Protein AF-A0A1G0YRD6-F1 (afdb_monomer)

Secondary structure (DSSP, 8-state):
---------------------TT-HHHHHHHHHHHHHHHTTHHHHHHHT--HHHH-TT--SS-GGGGG---TT-S--THHHHHHHHHHHSHHHHHHHHHTTT------TTSHHHHHHHHHHHHHHHHHTT---SSS--------------------PPPPPP-----EEEEEEEE--EEEEEEEEEEEEPTT--EEEEEETTT--EES-SEEEES-----SSPEEEEEEEEEEEEETTEE-TTEEEEE---TTTTTEEEEEE----SS-EEEEEEEEEEEEEPPEEEEEEEEETTHHHHHHHTTTS--PPPP--

Sequence (314 aa):
MFRVCLSQVVFMLSVSVSPLGANQTATDFSKYKDFANSLKSSPLNAMKQFNPGANFKDYTETPTQSAYYTGIDVEKSNLASASAEALKQDVGGKTVVDNFGKNRFEINKDNPAIQQAMRIEAESYAITHGISNENVHCEAHSTFPCTPTFRQETCSQSRQLPEQQCSKKRVVSVESENITQSIAVVVWVHKNFKGYITVNLVTGQMTNALSGSLSSRITLHHACSALSVGIQSIYNNGDRATWVSVAGLPNCQNNGLLTLNITKSFKRDYPLQIALTAQAVSSAYEGAEHWDNDCAPLEAKKGEGFCHIKEEVS

Structure (mmCIF, N/CA/C/O backbone):
data_AF-A0A1G0YRD6-F1
#
_entry.id   AF-A0A1G0YRD6-F1
#
loop_
_atom_site.group_PDB
_atom_site.id
_atom_site.type_symbol
_atom_site.label_atom_id
_atom_site.label_alt_id
_atom_site.label_comp_id
_atom_site.label_asym_id
_atom_site.label_entity_id
_atom_site.label_seq_id
_atom_site.pdbx_PDB_ins_code
_atom_site.Cartn_x
_atom_site.Cartn_y
_atom_site.Cartn_z
_atom_site.occupancy
_atom_site.B_iso_or_equiv
_atom_site.auth_seq_id
_atom_site.auth_comp_id
_atom_site.auth_asym_id
_atom_site.auth_atom_id
_atom_site.pdbx_PDB_model_num
ATOM 1 N N . MET A 1 1 ? -42.482 -35.473 11.421 1.00 35.00 1 MET A N 1
ATOM 2 C CA . MET A 1 1 ? -42.034 -36.475 12.419 1.00 35.00 1 MET A CA 1
ATOM 3 C C . MET A 1 1 ? -40.506 -36.489 12.447 1.00 35.00 1 MET A C 1
ATOM 5 O O . MET A 1 1 ? -39.932 -36.160 11.424 1.00 35.00 1 MET A O 1
ATOM 9 N N . PHE A 1 2 ? -39.910 -36.802 13.605 1.00 29.14 2 PHE A N 1
ATOM 10 C CA . PHE A 1 2 ? -38.491 -37.099 13.921 1.00 29.14 2 PHE A CA 1
ATOM 11 C C . PHE A 1 2 ? -37.300 -36.397 13.216 1.00 29.14 2 PHE A C 1
ATOM 13 O O . PHE A 1 2 ? -37.141 -36.407 12.003 1.00 29.14 2 PHE A O 1
ATOM 20 N N . ARG A 1 3 ? -36.378 -35.893 14.059 1.00 35.84 3 ARG A N 1
ATOM 21 C CA . ARG A 1 3 ? -34.990 -35.479 13.759 1.00 35.84 3 ARG A CA 1
ATOM 22 C C . ARG A 1 3 ? -34.000 -36.571 14.220 1.00 35.84 3 ARG A C 1
ATOM 24 O O . ARG A 1 3 ? -34.139 -36.995 15.363 1.00 35.84 3 ARG A O 1
ATOM 31 N N . VAL A 1 4 ? -32.970 -36.898 13.424 1.00 38.16 4 VAL A N 1
ATOM 32 C CA . VAL A 1 4 ? -31.703 -37.616 13.770 1.00 38.16 4 VAL A CA 1
ATOM 33 C C . VAL A 1 4 ? -30.661 -37.226 12.689 1.00 38.16 4 VAL A C 1
ATOM 35 O O . VAL A 1 4 ? -31.036 -37.276 11.523 1.00 38.16 4 VAL A O 1
ATOM 38 N N . CYS A 1 5 ? -29.422 -36.735 12.879 1.00 33.28 5 CYS A N 1
ATOM 39 C CA . CYS A 1 5 ? -28.542 -36.387 14.021 1.00 33.28 5 CYS A CA 1
ATOM 40 C C . CYS A 1 5 ? -27.486 -37.437 14.472 1.00 33.28 5 CYS A C 1
ATOM 42 O O . CYS A 1 5 ? -27.799 -38.618 14.530 1.00 33.28 5 CYS A O 1
ATOM 44 N N . LEU A 1 6 ? -26.275 -36.964 14.850 1.00 33.25 6 LEU A N 1
ATOM 45 C CA . LEU A 1 6 ? -25.047 -37.720 15.235 1.00 33.25 6 LEU A CA 1
ATOM 46 C C . LEU A 1 6 ? -24.390 -38.560 14.102 1.00 33.25 6 LEU A C 1
ATOM 48 O O . LEU A 1 6 ? -25.067 -38.933 13.154 1.00 33.25 6 LEU A O 1
ATOM 52 N N . SER A 1 7 ? -23.086 -38.903 14.108 1.00 31.53 7 SER A N 1
ATOM 53 C CA . SER A 1 7 ? -21.890 -38.380 14.822 1.00 31.53 7 SER A CA 1
ATOM 54 C C . SER A 1 7 ? -20.596 -38.786 14.064 1.00 31.53 7 SER A C 1
ATOM 56 O O . SER A 1 7 ? -20.645 -39.603 13.148 1.00 31.53 7 SER A O 1
ATOM 58 N N . GLN A 1 8 ? -19.433 -38.253 14.462 1.00 48.09 8 GLN A N 1
ATOM 59 C CA . GLN A 1 8 ? -18.102 -38.699 14.014 1.00 48.09 8 GLN A CA 1
ATOM 60 C C . GLN A 1 8 ? -17.719 -40.085 14.570 1.00 48.09 8 GLN A C 1
ATOM 62 O O . GLN A 1 8 ? -18.023 -40.380 15.725 1.00 48.09 8 GLN A O 1
ATOM 67 N N . VAL A 1 9 ? -16.906 -40.841 13.818 1.00 40.59 9 VAL A N 1
ATOM 68 C CA . VAL A 1 9 ? -15.926 -41.805 14.361 1.00 40.59 9 VAL A CA 1
ATOM 69 C C . VAL A 1 9 ? -14.631 -41.712 13.546 1.00 40.59 9 VAL A C 1
ATOM 71 O O . VAL A 1 9 ? -14.652 -41.842 12.325 1.00 40.59 9 VAL A O 1
ATOM 74 N N . VAL A 1 10 ? -13.502 -41.505 14.227 1.00 43.53 10 VAL A N 1
ATOM 75 C CA . VAL A 1 10 ? -12.147 -41.684 13.675 1.00 43.53 10 VAL A CA 1
ATOM 76 C C . VAL A 1 10 ? -11.706 -43.120 13.951 1.00 43.53 10 VAL A C 1
ATOM 78 O O . VAL A 1 10 ? -11.953 -43.624 15.045 1.00 43.53 10 VAL A O 1
ATOM 81 N N . PHE A 1 11 ? -10.995 -43.756 13.017 1.00 33.94 11 PHE A N 1
ATOM 82 C CA . PHE A 1 11 ? -10.256 -44.987 13.303 1.00 33.94 11 PHE A CA 1
ATOM 83 C C . PHE A 1 11 ? -8.793 -44.852 12.875 1.00 33.94 11 PHE A C 1
ATOM 85 O O . PHE A 1 11 ? -8.501 -44.509 11.731 1.00 33.94 11 PHE A O 1
ATOM 92 N N . MET A 1 12 ? -7.875 -45.078 13.817 1.00 36.44 12 MET A N 1
ATOM 93 C CA . MET A 1 12 ? -6.433 -45.026 13.565 1.00 36.44 12 MET A CA 1
ATOM 94 C C . MET A 1 12 ? -5.951 -46.290 12.851 1.00 36.44 12 MET A C 1
ATOM 96 O O . MET A 1 12 ? -6.465 -47.384 13.083 1.00 36.44 12 MET A O 1
ATOM 100 N N . LEU A 1 13 ? -4.885 -46.155 12.061 1.00 40.19 13 LEU A N 1
ATOM 101 C CA . LEU A 1 13 ? -4.160 -47.290 11.496 1.00 40.19 13 LEU A CA 1
ATOM 102 C C . LEU A 1 13 ? -3.124 -47.816 12.512 1.00 40.19 13 LEU A C 1
ATOM 104 O O . LEU A 1 13 ? -1.948 -47.466 12.457 1.00 40.19 13 LEU A O 1
ATOM 108 N N . SER A 1 14 ? -3.547 -48.645 13.469 1.00 34.25 14 SER A N 1
ATOM 109 C CA . SER A 1 14 ? -2.633 -49.324 14.402 1.00 34.25 14 SER A CA 1
ATOM 110 C C . SER A 1 14 ? -2.221 -50.696 13.858 1.00 34.25 14 SER A C 1
ATOM 112 O O . SER A 1 14 ? -2.950 -51.676 14.007 1.00 34.25 14 SER A O 1
ATOM 114 N N . VAL A 1 15 ? -1.052 -50.769 13.216 1.00 43.75 15 VAL A N 1
ATOM 115 C CA . VAL A 1 15 ? -0.524 -52.003 12.607 1.00 43.75 15 VAL A CA 1
ATOM 116 C C . VAL A 1 15 ? 0.114 -52.916 13.663 1.00 43.75 15 VAL A C 1
ATOM 118 O O . VAL A 1 15 ? 1.315 -52.865 13.916 1.00 43.75 15 VAL A O 1
ATOM 121 N N . SER A 1 16 ? -0.694 -53.782 14.275 1.00 40.56 16 SER A N 1
ATOM 122 C CA . SER A 1 16 ? -0.219 -54.877 15.129 1.00 40.56 16 SER A CA 1
ATOM 123 C C . SER A 1 16 ? 0.202 -56.083 14.278 1.00 40.56 16 SER A C 1
ATOM 125 O O . SER A 1 16 ? -0.643 -56.854 13.821 1.00 40.56 16 SER A O 1
ATOM 127 N N . VAL A 1 17 ? 1.508 -56.255 14.055 1.00 50.12 17 VAL A N 1
ATOM 128 C CA . VAL A 1 17 ? 2.054 -57.388 13.287 1.00 50.12 17 VAL A CA 1
ATOM 129 C C . VAL A 1 17 ? 2.037 -58.663 14.138 1.00 50.12 17 VAL A C 1
ATOM 131 O O . VAL A 1 17 ? 2.845 -58.819 15.051 1.00 50.12 17 VAL A O 1
ATOM 134 N N . SER A 1 18 ? 1.135 -59.595 13.823 1.00 42.22 18 SER A N 1
ATOM 135 C CA . SER A 1 18 ? 1.073 -60.932 14.434 1.00 42.22 18 SER A CA 1
ATOM 136 C C . SER A 1 18 ? 1.583 -62.001 13.450 1.00 42.22 18 SER A C 1
ATOM 138 O O . SER A 1 18 ? 0.983 -62.170 12.388 1.00 42.22 18 SER A O 1
ATOM 140 N N . PRO A 1 19 ? 2.671 -62.736 13.754 1.00 49.25 19 PRO A N 1
ATOM 141 C CA . PRO A 1 19 ? 3.358 -63.592 12.780 1.00 49.25 19 PRO A CA 1
ATOM 142 C C . PRO A 1 19 ? 2.745 -65.003 12.669 1.00 49.25 19 PRO A C 1
ATOM 144 O O . PRO A 1 19 ? 3.395 -65.999 12.977 1.00 49.25 19 PRO A O 1
ATOM 147 N N . LEU A 1 20 ? 1.490 -65.107 12.218 1.00 50.06 20 LEU A N 1
ATOM 148 C CA . LEU A 1 20 ? 0.791 -66.385 11.997 1.00 50.06 20 LEU A CA 1
ATOM 149 C C . LEU A 1 20 ? 0.015 -66.367 10.669 1.00 50.06 20 LEU A C 1
ATOM 151 O O . LEU A 1 20 ? -1.151 -65.987 10.631 1.00 50.06 20 LEU A O 1
ATOM 155 N N . GLY A 1 21 ? 0.657 -66.777 9.567 1.00 47.38 21 GLY A N 1
ATOM 156 C CA . GLY A 1 21 ? 0.007 -66.760 8.244 1.00 47.38 21 GLY A CA 1
ATOM 157 C C . GLY A 1 21 ? 0.817 -67.262 7.040 1.00 47.38 21 GLY A C 1
ATOM 158 O O . GLY A 1 21 ? 0.423 -67.008 5.906 1.00 47.38 21 GLY A O 1
ATOM 159 N N . ALA A 1 22 ? 1.936 -67.967 7.239 1.00 45.22 22 ALA A N 1
ATOM 160 C CA . ALA A 1 22 ? 2.862 -68.362 6.166 1.00 45.22 22 ALA A CA 1
ATOM 161 C C . ALA A 1 22 ? 2.363 -69.536 5.282 1.00 45.22 22 ALA A C 1
ATOM 163 O O . ALA A 1 22 ? 3.099 -70.490 5.046 1.00 45.22 22 ALA A O 1
ATOM 164 N N . ASN A 1 23 ? 1.105 -69.496 4.819 1.00 51.81 23 ASN A N 1
ATOM 165 C CA . ASN A 1 23 ? 0.521 -70.532 3.953 1.00 51.81 23 ASN A CA 1
ATOM 166 C C . ASN A 1 23 ? -0.590 -70.029 2.995 1.00 51.81 23 ASN A C 1
ATOM 168 O O . ASN A 1 23 ? -1.454 -70.804 2.595 1.00 51.81 23 ASN A O 1
ATOM 172 N N . GLN A 1 24 ? -0.604 -68.735 2.637 1.00 58.25 24 GLN A N 1
ATOM 173 C CA . GLN A 1 24 ? -1.537 -68.164 1.635 1.00 58.25 24 GLN A CA 1
ATOM 174 C C . GLN A 1 24 ? -0.841 -67.574 0.391 1.00 58.25 24 GLN A C 1
ATOM 176 O O . GLN A 1 24 ? -1.504 -67.202 -0.578 1.00 58.25 24 GLN A O 1
ATOM 181 N N . THR A 1 25 ? 0.496 -67.590 0.351 1.00 60.69 25 THR A N 1
ATOM 182 C CA . THR A 1 25 ? 1.331 -66.920 -0.662 1.00 60.69 25 THR A CA 1
ATOM 183 C C . THR A 1 25 ? 0.993 -67.296 -2.111 1.00 60.69 25 THR A C 1
ATOM 185 O O . THR A 1 25 ? 1.073 -66.450 -2.996 1.00 60.69 25 THR A O 1
ATOM 188 N N . ALA A 1 26 ? 0.590 -68.545 -2.375 1.00 65.44 26 ALA A N 1
ATOM 189 C CA . ALA A 1 26 ? 0.205 -68.993 -3.719 1.00 65.44 26 ALA A CA 1
ATOM 190 C C . ALA A 1 26 ? -1.138 -68.392 -4.183 1.00 65.44 26 ALA A C 1
ATOM 192 O O . ALA A 1 26 ? -1.258 -67.939 -5.323 1.00 65.44 26 ALA A O 1
ATOM 193 N N . THR A 1 27 ? -2.132 -68.342 -3.290 1.00 70.69 27 THR A N 1
ATOM 194 C CA . THR A 1 27 ? -3.430 -67.691 -3.533 1.00 70.69 27 THR A CA 1
ATOM 195 C C . THR A 1 27 ? -3.281 -66.183 -3.715 1.00 70.69 27 THR A C 1
ATOM 197 O O . THR A 1 27 ? -3.855 -65.626 -4.651 1.00 70.69 27 THR A O 1
ATOM 200 N N . ASP A 1 28 ? -2.460 -65.532 -2.887 1.00 72.75 28 ASP A N 1
ATOM 201 C CA . ASP A 1 28 ? -2.173 -64.102 -3.022 1.00 72.75 28 ASP A CA 1
ATOM 202 C C . ASP A 1 28 ? -1.441 -63.797 -4.333 1.00 72.75 28 ASP A C 1
ATOM 204 O O . ASP A 1 28 ? -1.823 -62.874 -5.052 1.00 72.75 28 ASP A O 1
ATOM 208 N N . PHE A 1 29 ? -0.445 -64.607 -4.711 1.00 75.00 29 PHE A N 1
ATOM 209 C CA . PHE A 1 29 ? 0.271 -64.437 -5.975 1.00 75.00 29 PHE A CA 1
ATOM 210 C C . PHE A 1 29 ? -0.659 -64.526 -7.194 1.00 75.00 29 PHE A C 1
ATOM 212 O O . PHE A 1 29 ? -0.557 -63.680 -8.083 1.00 75.00 29 PHE A O 1
ATOM 219 N N . SER A 1 30 ? -1.602 -65.482 -7.235 1.00 76.00 30 SER A N 1
ATOM 220 C CA . SER A 1 30 ? -2.599 -65.520 -8.321 1.00 76.00 30 SER A CA 1
ATOM 221 C C . SER A 1 30 ? -3.469 -64.266 -8.308 1.00 76.00 30 SER A C 1
ATOM 223 O O . SER A 1 30 ? -3.576 -63.581 -9.319 1.00 76.00 30 SER A O 1
ATOM 225 N N . LYS A 1 31 ? -4.007 -63.887 -7.143 1.00 79.69 31 LYS A N 1
ATOM 226 C CA . LYS A 1 31 ? -4.869 -62.708 -6.984 1.00 79.69 31 LYS A CA 1
ATOM 227 C C . LYS A 1 31 ? -4.199 -61.413 -7.467 1.00 79.69 31 LYS A C 1
ATOM 229 O O . LYS A 1 31 ? -4.833 -60.627 -8.169 1.00 79.69 31 LYS A O 1
ATOM 234 N N . TYR A 1 32 ? -2.919 -61.202 -7.151 1.00 76.94 32 TYR A N 1
ATOM 235 C CA . TYR A 1 32 ? -2.159 -60.044 -7.637 1.00 76.94 32 TYR A CA 1
ATOM 236 C C . TYR A 1 32 ? -1.790 -60.145 -9.126 1.00 76.94 32 TYR A C 1
ATOM 238 O O . TYR A 1 32 ? -1.845 -59.138 -9.832 1.00 76.94 32 TYR A O 1
ATOM 246 N N . LYS A 1 33 ? -1.477 -61.344 -9.634 1.00 80.19 33 LYS A N 1
ATOM 247 C CA . LYS A 1 33 ? -1.240 -61.593 -11.067 1.00 80.19 33 LYS A CA 1
ATOM 248 C C . LYS A 1 33 ? -2.485 -61.297 -11.908 1.00 80.19 33 LYS A C 1
ATOM 250 O O . LYS A 1 33 ? -2.385 -60.641 -12.942 1.00 80.19 33 LYS A O 1
ATOM 255 N N . ASP A 1 34 ? -3.655 -61.737 -11.460 1.00 82.00 34 ASP A N 1
ATOM 256 C CA . ASP A 1 34 ? -4.917 -61.567 -12.181 1.00 82.00 34 ASP A CA 1
ATOM 257 C C . ASP A 1 34 ? -5.404 -60.106 -12.130 1.00 82.00 34 ASP A C 1
ATOM 259 O O . ASP A 1 34 ? -5.911 -59.584 -13.124 1.00 82.00 34 ASP A O 1
ATOM 263 N N . PHE A 1 35 ? -5.124 -59.393 -11.032 1.00 78.94 35 PHE A N 1
ATOM 264 C CA . PHE A 1 35 ? -5.284 -57.937 -10.934 1.00 78.94 35 PHE A CA 1
ATOM 265 C C . PHE A 1 35 ? -4.332 -57.162 -11.870 1.00 78.94 35 PHE A C 1
ATOM 267 O O . PHE A 1 35 ? -4.753 -56.230 -12.552 1.00 78.94 35 PHE A O 1
ATOM 274 N N . ALA A 1 36 ? -3.063 -57.569 -11.980 1.00 76.69 36 ALA A N 1
ATOM 275 C CA . ALA A 1 36 ? -2.126 -56.971 -12.936 1.00 76.69 36 ALA A CA 1
ATOM 276 C C . ALA A 1 36 ? -2.532 -57.240 -14.401 1.00 76.69 36 ALA A C 1
ATOM 278 O O . ALA A 1 36 ? -2.402 -56.365 -15.260 1.00 76.69 36 ALA A O 1
ATOM 279 N N . ASN A 1 37 ? -3.075 -58.428 -14.689 1.00 77.19 37 ASN A N 1
ATOM 280 C CA . ASN A 1 37 ? -3.593 -58.781 -16.011 1.00 77.19 37 ASN A CA 1
ATOM 281 C C . ASN A 1 37 ? -4.831 -57.958 -16.398 1.00 77.19 37 ASN A C 1
ATOM 283 O O . ASN A 1 37 ? -4.915 -57.512 -17.542 1.00 77.19 37 ASN A O 1
ATOM 287 N N . SER A 1 38 ? -5.771 -57.719 -15.474 1.00 75.31 38 SER A N 1
ATOM 288 C CA . SER A 1 38 ? -6.960 -56.901 -15.762 1.00 75.31 38 SER A CA 1
ATOM 289 C C . SER A 1 38 ? -6.613 -55.424 -15.978 1.00 75.31 38 SER A C 1
ATOM 291 O O . SER A 1 38 ? -7.174 -54.787 -16.869 1.00 75.31 38 SER A O 1
ATOM 293 N N . LEU A 1 39 ? -5.618 -54.896 -15.255 1.00 72.75 39 LEU A N 1
ATOM 294 C CA . LEU A 1 39 ? -5.099 -53.541 -15.463 1.00 72.75 39 LEU A CA 1
ATOM 295 C C . LEU A 1 39 ? -4.452 -53.338 -16.843 1.00 72.75 39 LEU A C 1
ATOM 297 O O . LEU A 1 39 ? -4.515 -52.230 -17.373 1.00 72.75 39 LEU A O 1
ATOM 301 N N . LYS A 1 40 ? -3.871 -54.377 -17.462 1.00 69.56 40 LYS A N 1
ATOM 302 C CA . LYS A 1 40 ? -3.103 -54.268 -18.721 1.00 69.56 40 LYS A CA 1
ATOM 303 C C . LYS A 1 40 ? -3.890 -53.666 -19.897 1.00 69.56 40 LYS A C 1
ATOM 305 O O . LYS A 1 40 ? -3.288 -53.053 -20.776 1.00 69.56 4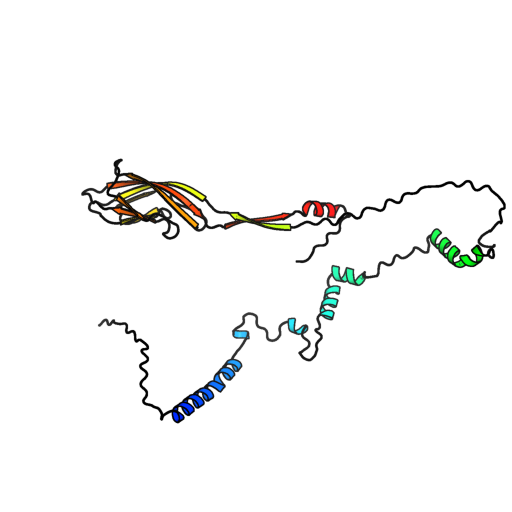0 LYS A O 1
ATOM 310 N N . SER A 1 41 ? -5.213 -53.829 -19.939 1.00 66.94 41 SER A N 1
ATOM 311 C CA . SER A 1 41 ? -6.063 -53.290 -21.014 1.00 66.94 41 SER A CA 1
ATOM 312 C C . SER A 1 41 ? -6.528 -51.848 -20.775 1.00 66.94 41 SER A C 1
ATOM 314 O O . SER A 1 41 ? -6.849 -51.148 -21.736 1.00 66.94 41 SER A O 1
ATOM 316 N N . SER A 1 42 ? -6.548 -51.383 -19.521 1.00 71.88 42 SER A N 1
ATOM 317 C CA . SER A 1 42 ? -7.187 -50.115 -19.149 1.00 71.88 42 SER A CA 1
ATOM 318 C C . SER A 1 42 ? -6.457 -48.875 -19.704 1.00 71.88 42 SER A C 1
ATOM 320 O O . SER A 1 42 ? -7.108 -48.087 -20.396 1.00 71.88 42 SER A O 1
ATOM 322 N N . PRO A 1 43 ? -5.118 -48.720 -19.566 1.00 72.94 43 PRO A N 1
ATOM 323 C CA . PRO A 1 43 ? -4.394 -47.596 -20.171 1.00 72.94 43 PRO A CA 1
ATOM 324 C C . PRO A 1 43 ? -4.502 -47.568 -21.700 1.00 72.94 43 PRO A C 1
ATOM 326 O O . PRO A 1 43 ? -4.676 -46.506 -22.289 1.00 72.94 43 PRO A O 1
ATOM 329 N N . LEU A 1 44 ? -4.453 -48.736 -22.351 1.00 75.38 44 LEU A N 1
ATOM 330 C CA . LEU A 1 44 ? -4.548 -48.844 -23.811 1.00 75.38 44 LEU A CA 1
ATOM 331 C C . LEU A 1 44 ? -5.930 -48.436 -24.336 1.00 75.38 44 LEU A C 1
ATOM 333 O O . LEU A 1 44 ? -6.020 -47.812 -25.391 1.00 75.38 44 LEU A O 1
ATOM 337 N N . ASN A 1 45 ? -7.001 -48.752 -23.606 1.00 77.12 45 ASN A N 1
ATOM 338 C CA . ASN A 1 45 ? -8.344 -48.298 -23.958 1.00 77.12 45 ASN A CA 1
ATOM 339 C C . ASN A 1 45 ? -8.531 -46.800 -23.675 1.00 77.12 45 ASN A C 1
ATOM 341 O O . ASN A 1 45 ? -9.108 -46.112 -24.513 1.00 77.12 45 ASN A O 1
ATOM 345 N N . ALA A 1 46 ? -7.978 -46.277 -22.575 1.00 74.12 46 ALA A N 1
ATOM 346 C CA . ALA A 1 46 ? -7.983 -44.841 -22.291 1.00 74.12 46 ALA A CA 1
ATOM 347 C C . ALA A 1 46 ? -7.244 -44.035 -23.379 1.00 74.12 46 ALA A C 1
ATOM 349 O O . ALA A 1 46 ? -7.775 -43.045 -23.872 1.00 74.12 46 ALA A O 1
ATOM 350 N N . MET A 1 47 ? -6.072 -44.500 -23.834 1.00 74.44 47 MET A N 1
ATOM 351 C CA . MET A 1 47 ? -5.341 -43.882 -24.951 1.00 74.44 47 MET A CA 1
ATOM 352 C C . MET A 1 47 ? -6.129 -43.934 -26.268 1.00 74.44 47 MET A C 1
ATOM 354 O O . MET A 1 47 ? -6.166 -42.944 -26.990 1.00 74.44 47 MET A O 1
ATOM 358 N N . LYS A 1 48 ? -6.806 -45.049 -26.576 1.00 75.88 48 LYS A N 1
ATOM 359 C CA . LYS A 1 48 ? -7.665 -45.174 -27.773 1.00 75.88 48 LYS A CA 1
ATOM 360 C C . LYS A 1 48 ? -8.920 -44.297 -27.739 1.00 75.88 48 LYS A C 1
ATOM 362 O O . LYS A 1 48 ? -9.504 -44.051 -28.788 1.00 75.88 48 LYS A O 1
ATOM 367 N N . GLN A 1 49 ? -9.357 -43.872 -26.555 1.00 78.12 49 GLN A N 1
ATOM 368 C CA . GLN A 1 49 ? -10.518 -42.998 -26.355 1.00 78.12 49 GLN A CA 1
ATOM 369 C C . GLN A 1 49 ? -10.124 -41.526 -26.151 1.00 78.12 49 GLN A C 1
ATOM 371 O O . GLN A 1 49 ? -10.998 -40.668 -26.018 1.00 78.12 49 GLN A O 1
ATOM 376 N N . PHE A 1 50 ? -8.826 -41.210 -26.138 1.00 80.69 50 PHE A N 1
ATOM 377 C CA . PHE A 1 50 ? -8.344 -39.846 -25.978 1.00 80.69 50 PHE A CA 1
ATOM 378 C C . PHE A 1 50 ? -8.575 -39.033 -27.257 1.00 80.69 50 PHE A C 1
ATOM 380 O O . PHE A 1 50 ? -7.843 -39.166 -28.234 1.00 80.69 50 PHE A O 1
ATOM 387 N N . ASN A 1 51 ? -9.592 -38.169 -27.241 1.00 79.56 51 ASN A N 1
ATOM 388 C CA . ASN A 1 51 ? -9.825 -37.178 -28.289 1.00 79.56 51 ASN A CA 1
ATOM 389 C C . ASN A 1 51 ? -9.088 -35.865 -27.936 1.00 79.56 51 ASN A C 1
ATOM 391 O O . ASN A 1 51 ? -9.593 -35.110 -27.096 1.00 79.56 51 ASN A O 1
ATOM 395 N N . PRO A 1 52 ? -7.930 -35.551 -28.551 1.00 76.31 52 PRO A N 1
ATOM 396 C CA . PRO A 1 52 ? -7.198 -34.317 -28.263 1.00 76.31 52 PRO A CA 1
ATOM 397 C C . PRO A 1 52 ? -8.004 -33.054 -28.602 1.00 76.31 52 PRO A C 1
ATOM 399 O O . PRO A 1 52 ? -7.987 -32.108 -27.818 1.00 76.31 52 PRO A O 1
ATOM 402 N N . GLY A 1 53 ? -8.787 -33.055 -29.687 1.00 78.69 53 GLY A N 1
ATOM 403 C CA . GLY A 1 53 ? -9.614 -31.911 -30.100 1.00 78.69 53 GLY A CA 1
ATOM 404 C C . GLY A 1 53 ? -10.766 -31.574 -29.143 1.00 78.69 53 GLY A C 1
ATOM 405 O O . GLY A 1 53 ? -11.302 -30.474 -29.196 1.00 78.69 53 GLY A O 1
ATOM 406 N N . ALA A 1 54 ? -11.130 -32.488 -28.238 1.00 77.75 54 ALA A N 1
ATOM 407 C CA . ALA A 1 54 ? -12.095 -32.225 -27.165 1.00 77.75 54 ALA A CA 1
ATOM 408 C C . ALA A 1 54 ? -11.446 -31.709 -25.863 1.00 77.75 54 ALA A C 1
ATOM 410 O O . ALA A 1 54 ? -12.155 -31.233 -24.980 1.00 77.75 54 ALA A O 1
ATOM 411 N N . ASN A 1 55 ? -10.120 -31.825 -25.725 1.00 78.12 55 ASN A N 1
ATOM 412 C CA . ASN A 1 55 ? -9.380 -31.518 -24.492 1.00 78.12 55 ASN A CA 1
ATOM 413 C C . ASN A 1 55 ? -8.418 -30.325 -24.639 1.00 78.12 55 ASN A C 1
ATOM 415 O O . ASN A 1 55 ? -8.050 -29.706 -23.643 1.00 78.12 55 ASN A O 1
ATOM 419 N N . PHE A 1 56 ? -8.028 -29.981 -25.867 1.00 80.31 56 PHE A N 1
ATOM 420 C CA . PHE A 1 56 ? -7.124 -28.879 -26.176 1.00 80.31 56 PHE A CA 1
ATOM 421 C C . PHE A 1 56 ? -7.820 -27.875 -27.096 1.00 80.31 56 PHE A C 1
ATOM 423 O O . PHE A 1 56 ? -8.155 -28.190 -28.235 1.00 80.31 56 PHE A O 1
ATOM 430 N N . LYS A 1 57 ? -8.008 -26.651 -26.593 1.00 74.88 57 LYS A N 1
ATOM 431 C CA . LYS A 1 57 ? -8.772 -25.572 -27.241 1.00 74.88 57 LYS A CA 1
ATOM 432 C C . LYS A 1 57 ? -8.312 -25.249 -28.671 1.00 74.88 57 LYS A C 1
ATOM 434 O O . LYS A 1 57 ? -9.141 -24.925 -29.512 1.00 74.88 57 LYS A O 1
ATOM 439 N N . ASP A 1 58 ? -7.009 -25.352 -28.917 1.00 78.12 58 ASP A N 1
ATOM 440 C CA . ASP A 1 58 ? -6.353 -24.918 -30.153 1.00 78.12 58 ASP A CA 1
ATOM 441 C C . ASP A 1 58 ? -5.687 -26.100 -30.900 1.00 78.12 58 ASP A C 1
ATOM 443 O O . ASP A 1 58 ? -4.763 -25.913 -31.691 1.00 78.12 58 ASP A O 1
ATOM 447 N N . TYR A 1 59 ? -6.124 -27.343 -30.638 1.00 77.44 59 TYR A N 1
ATOM 448 C CA . TYR A 1 59 ? -5.612 -28.525 -31.340 1.00 77.44 59 TYR A CA 1
ATOM 449 C C . TYR A 1 59 ? -6.162 -28.626 -32.765 1.00 77.44 59 TYR A C 1
ATOM 451 O O . TYR A 1 59 ? -7.370 -28.636 -32.996 1.00 77.44 59 TYR A O 1
ATOM 459 N N . THR A 1 60 ? -5.245 -28.800 -33.713 1.00 78.44 60 THR A N 1
ATOM 460 C CA . THR A 1 60 ? -5.520 -29.182 -35.097 1.00 78.44 60 THR A CA 1
ATOM 461 C C . THR A 1 60 ? -4.671 -30.400 -35.446 1.00 78.44 60 THR A C 1
ATOM 463 O O . THR A 1 60 ? -3.498 -30.475 -35.079 1.00 78.44 60 THR A O 1
ATOM 466 N N . GLU A 1 61 ? -5.267 -31.356 -36.157 1.00 74.44 61 GLU A N 1
ATOM 467 C CA . GLU A 1 61 ? -4.585 -32.558 -36.655 1.00 74.44 61 GLU A CA 1
ATOM 468 C C . GLU A 1 61 ? -3.531 -32.209 -37.725 1.00 74.44 61 GLU A C 1
ATOM 470 O O . GLU A 1 61 ? -2.509 -32.881 -37.845 1.00 74.44 61 GLU A O 1
ATOM 475 N N . THR A 1 62 ? -3.728 -31.095 -38.441 1.00 75.31 62 THR A N 1
ATOM 476 C CA . THR A 1 62 ? -2.792 -30.543 -39.430 1.00 75.31 62 THR A CA 1
ATOM 477 C C . THR A 1 62 ? -2.515 -29.057 -39.136 1.00 75.31 62 THR A C 1
ATOM 479 O O . THR A 1 62 ? -3.179 -28.179 -39.701 1.00 75.31 62 THR A O 1
ATOM 482 N N . PRO A 1 63 ? -1.560 -28.724 -38.245 1.00 76.12 63 PRO A N 1
ATOM 483 C CA . PRO A 1 63 ? -1.120 -27.342 -38.035 1.00 76.12 63 PRO A CA 1
ATOM 484 C C . PRO A 1 63 ? -0.434 -26.795 -39.292 1.00 76.12 63 PRO A C 1
ATOM 486 O O . PRO A 1 63 ? 0.254 -27.536 -39.996 1.00 76.12 63 PRO A O 1
ATOM 489 N N . THR A 1 64 ? -0.555 -25.493 -39.570 1.00 69.31 64 THR A N 1
ATOM 490 C CA . THR A 1 64 ? 0.073 -24.857 -40.752 1.00 69.31 64 THR A CA 1
ATOM 491 C C . THR A 1 64 ? 1.598 -24.995 -40.761 1.00 69.31 64 THR A C 1
ATOM 493 O O . THR A 1 64 ? 2.213 -25.052 -41.822 1.00 69.31 64 THR A O 1
ATOM 496 N N . GLN A 1 65 ? 2.210 -25.140 -39.584 1.00 68.75 65 GLN A N 1
ATOM 497 C CA . GLN A 1 65 ? 3.637 -25.392 -39.398 1.00 68.75 65 GLN A CA 1
ATOM 498 C C . GLN A 1 65 ? 4.092 -26.772 -39.918 1.00 68.75 65 GLN A C 1
ATOM 500 O O . GLN A 1 65 ? 5.284 -26.955 -40.160 1.00 68.75 65 GLN A O 1
ATOM 505 N N . SER A 1 66 ? 3.176 -27.725 -40.149 1.00 68.38 66 SER A N 1
ATOM 506 C CA . SER A 1 66 ? 3.505 -29.025 -40.763 1.00 68.38 66 SER A CA 1
ATOM 507 C C . SER A 1 66 ? 4.145 -28.886 -42.150 1.00 68.38 66 SER A C 1
ATOM 509 O O . SER A 1 66 ? 5.002 -29.689 -42.501 1.00 68.38 66 SER A O 1
ATOM 511 N N . ALA A 1 67 ? 3.839 -27.817 -42.897 1.00 66.94 67 ALA A N 1
ATOM 512 C CA . ALA A 1 67 ? 4.430 -27.537 -44.209 1.00 66.94 67 ALA A CA 1
ATOM 513 C C . ALA A 1 67 ? 5.960 -27.299 -44.184 1.00 66.94 67 ALA A C 1
ATOM 515 O O . ALA A 1 67 ? 6.613 -27.348 -45.229 1.00 66.94 67 ALA A O 1
ATOM 516 N N . TYR A 1 68 ? 6.546 -27.059 -43.004 1.00 62.53 68 TYR A N 1
ATOM 517 C CA . TYR A 1 68 ? 7.996 -26.939 -42.816 1.00 62.53 68 TYR A CA 1
ATOM 518 C C . TYR A 1 68 ? 8.674 -28.266 -42.434 1.00 62.53 68 TYR A C 1
ATOM 520 O O . TYR A 1 68 ? 9.905 -28.347 -42.476 1.00 62.53 68 TYR A O 1
ATOM 528 N N . TYR A 1 69 ? 7.894 -29.294 -42.074 1.00 60.59 69 TYR A N 1
ATOM 529 C CA . TYR A 1 69 ? 8.370 -30.580 -41.568 1.00 60.59 69 TYR A CA 1
ATOM 530 C C . TYR A 1 69 ? 8.211 -31.680 -42.626 1.00 60.59 69 TYR A C 1
ATOM 532 O O . TYR A 1 69 ? 7.131 -32.216 -42.854 1.00 60.59 69 TYR A O 1
ATOM 540 N N . THR A 1 70 ? 9.318 -32.024 -43.274 1.00 63.22 70 THR A N 1
ATOM 541 C CA . THR A 1 70 ? 9.402 -32.923 -44.437 1.00 63.22 70 THR A CA 1
ATOM 542 C C . THR A 1 70 ? 9.368 -34.421 -44.097 1.00 63.22 70 THR A C 1
ATOM 544 O O . THR A 1 70 ? 9.472 -35.249 -44.999 1.00 63.22 70 THR A O 1
ATOM 547 N N . GLY A 1 71 ? 9.175 -34.778 -42.823 1.00 60.66 71 GLY A N 1
ATOM 548 C CA . GLY A 1 71 ? 9.186 -36.155 -42.321 1.00 60.66 71 GLY A CA 1
ATOM 549 C C . GLY A 1 71 ? 10.468 -36.502 -41.559 1.00 60.66 71 GLY A C 1
ATOM 550 O O . GLY A 1 71 ? 11.417 -35.724 -41.525 1.00 60.66 71 GLY A O 1
ATOM 551 N N . ILE A 1 72 ? 10.482 -37.672 -40.914 1.00 57.38 72 ILE A N 1
ATOM 552 C CA . ILE A 1 72 ? 11.575 -38.085 -40.011 1.00 57.38 72 ILE A CA 1
ATOM 553 C C . ILE A 1 72 ? 12.812 -38.593 -40.774 1.00 57.38 72 ILE A C 1
ATOM 555 O O . ILE A 1 72 ? 13.921 -38.539 -40.253 1.00 57.38 72 ILE A O 1
ATOM 559 N N . ASP A 1 73 ? 12.631 -39.050 -42.017 1.00 55.94 73 ASP A N 1
ATOM 560 C CA . ASP A 1 73 ? 13.682 -39.638 -42.863 1.00 55.94 73 ASP A CA 1
ATOM 561 C C . ASP A 1 73 ? 14.532 -38.596 -43.625 1.00 55.94 73 ASP A C 1
ATOM 563 O O . ASP A 1 73 ? 15.396 -38.956 -44.425 1.00 55.94 73 ASP A O 1
ATOM 567 N N . VAL A 1 74 ? 14.294 -37.295 -43.409 1.00 56.75 74 VAL A N 1
ATOM 568 C CA . VAL A 1 74 ? 15.005 -36.198 -44.087 1.00 56.75 74 VAL A CA 1
ATOM 569 C C . VAL A 1 74 ? 15.447 -35.121 -43.099 1.00 56.75 74 VAL A C 1
ATOM 571 O O . VAL A 1 74 ? 14.666 -34.295 -42.645 1.00 56.75 74 VAL A O 1
ATOM 574 N N . GLU A 1 75 ? 16.758 -35.059 -42.861 1.00 53.44 75 GLU A N 1
ATOM 575 C CA . GLU A 1 75 ? 17.444 -34.104 -41.969 1.00 53.44 75 GLU A CA 1
ATOM 576 C C . GLU A 1 75 ? 17.318 -32.619 -42.402 1.00 53.44 75 GLU A C 1
ATOM 578 O O . GLU A 1 75 ? 17.813 -31.713 -41.734 1.00 53.44 75 GLU A O 1
ATOM 583 N N . LYS A 1 76 ? 16.666 -32.336 -43.539 1.00 56.97 76 LYS A N 1
ATOM 584 C CA . LYS A 1 76 ? 16.567 -30.999 -44.144 1.00 56.97 76 LYS A CA 1
ATOM 585 C C . LYS A 1 76 ? 15.122 -30.508 -44.171 1.00 56.97 76 LYS A C 1
ATOM 587 O O . LYS A 1 76 ? 14.301 -31.006 -44.941 1.00 56.97 76 LYS A O 1
ATOM 592 N N . SER A 1 77 ? 14.846 -29.483 -43.369 1.00 60.09 77 SER A N 1
ATOM 593 C CA . SER A 1 77 ? 13.573 -28.761 -43.360 1.00 60.09 77 SER A CA 1
ATOM 594 C C . SER A 1 77 ? 13.450 -27.794 -44.544 1.00 60.09 77 SER A C 1
ATOM 596 O O . SER A 1 77 ? 14.439 -27.292 -45.081 1.00 60.09 77 SER A O 1
ATOM 598 N N . ASN A 1 78 ? 12.213 -27.464 -44.923 1.00 62.84 78 ASN A N 1
ATOM 599 C CA . ASN A 1 78 ? 11.909 -26.555 -46.040 1.00 62.84 78 ASN A CA 1
ATOM 600 C C . ASN A 1 78 ? 12.116 -25.055 -45.691 1.00 62.84 78 ASN A C 1
ATOM 602 O O . ASN A 1 78 ? 11.628 -24.164 -46.386 1.00 62.84 78 ASN A O 1
ATOM 606 N N . LEU A 1 79 ? 12.807 -24.758 -44.583 1.00 63.97 79 LEU A N 1
ATOM 607 C CA . LEU A 1 79 ? 12.920 -23.407 -44.023 1.00 63.97 79 LEU A CA 1
ATOM 608 C C . LEU A 1 79 ? 13.776 -22.471 -44.883 1.00 63.97 79 LEU A C 1
ATOM 610 O O . LEU A 1 79 ? 13.406 -21.317 -45.060 1.00 63.97 79 LEU A O 1
ATOM 614 N N . ALA A 1 80 ? 14.888 -22.946 -45.453 1.00 65.81 80 ALA A N 1
ATOM 615 C CA . ALA A 1 80 ? 15.764 -22.099 -46.270 1.00 65.81 80 ALA A CA 1
ATOM 616 C C . ALA A 1 80 ? 15.044 -21.560 -47.522 1.00 65.81 80 ALA A C 1
ATOM 618 O O . ALA A 1 80 ? 15.156 -20.379 -47.847 1.00 65.81 80 ALA A O 1
ATOM 619 N N . SER A 1 81 ? 14.256 -22.412 -48.181 1.00 67.62 81 SER A N 1
ATOM 620 C CA . SER A 1 81 ? 13.405 -22.079 -49.327 1.00 67.62 81 SER A CA 1
ATOM 621 C C . SER A 1 81 ? 12.267 -21.133 -48.937 1.00 67.62 81 SER A C 1
ATOM 623 O O . SER A 1 81 ? 12.051 -20.134 -49.618 1.00 67.62 81 SER A O 1
ATOM 625 N N . ALA A 1 82 ? 11.574 -21.406 -47.825 1.00 67.56 82 ALA A N 1
ATOM 626 C CA . ALA A 1 82 ? 10.502 -20.546 -47.324 1.00 67.56 82 ALA A CA 1
ATOM 627 C C . ALA A 1 82 ? 11.009 -19.138 -46.957 1.00 67.56 82 ALA A C 1
ATOM 629 O O . ALA A 1 82 ? 10.428 -18.144 -47.391 1.00 67.56 82 ALA A O 1
ATOM 630 N N . SER A 1 83 ? 12.133 -19.041 -46.240 1.00 64.25 83 SER A N 1
ATOM 631 C CA . SER A 1 83 ? 12.776 -17.765 -45.904 1.00 64.25 83 SER A CA 1
ATOM 632 C C . SER A 1 83 ? 13.259 -17.014 -47.145 1.00 64.25 83 SER A C 1
ATOM 634 O O . SER A 1 83 ? 13.080 -15.802 -47.227 1.00 64.25 83 SER A O 1
ATOM 636 N N . ALA A 1 84 ? 13.833 -17.712 -48.132 1.00 70.38 84 ALA A N 1
ATOM 637 C CA . ALA A 1 84 ? 14.275 -17.098 -49.383 1.00 70.38 84 ALA A CA 1
ATOM 638 C C . ALA A 1 84 ? 13.112 -16.563 -50.237 1.00 70.38 84 ALA A C 1
ATOM 640 O O . ALA A 1 84 ? 13.308 -15.607 -50.983 1.00 70.38 84 ALA A O 1
ATOM 641 N N . GLU A 1 85 ? 11.915 -17.147 -50.142 1.00 74.38 85 GLU A N 1
ATOM 642 C CA . GLU A 1 85 ? 10.724 -16.636 -50.825 1.00 74.38 85 GLU A CA 1
ATOM 643 C C . GLU A 1 85 ? 10.079 -15.474 -50.054 1.00 74.38 85 GLU A C 1
ATOM 645 O O . GLU A 1 85 ? 9.764 -14.449 -50.654 1.00 74.38 85 GLU A O 1
ATOM 650 N N . ALA A 1 86 ? 9.991 -15.561 -48.721 1.00 72.94 86 ALA A N 1
ATOM 651 C CA . ALA A 1 86 ? 9.553 -14.449 -47.874 1.00 72.94 86 ALA A CA 1
ATOM 652 C C . ALA A 1 86 ? 10.437 -13.198 -48.062 1.00 72.94 86 ALA A C 1
ATOM 654 O O . ALA A 1 86 ? 9.923 -12.090 -48.212 1.00 72.94 86 ALA A O 1
ATOM 655 N N . LEU A 1 87 ? 11.759 -13.380 -48.168 1.00 71.38 87 LEU A N 1
ATOM 656 C CA . LEU A 1 87 ? 12.720 -12.311 -48.470 1.00 71.38 87 LEU A CA 1
ATOM 657 C C . LEU A 1 87 ? 12.503 -11.639 -49.835 1.00 71.38 87 LEU A C 1
ATOM 659 O O . LEU A 1 87 ? 12.931 -10.503 -49.996 1.00 71.38 87 LEU A O 1
ATOM 663 N N . LYS A 1 88 ? 11.853 -12.284 -50.814 1.00 72.19 88 LYS A N 1
ATOM 664 C CA . LYS A 1 88 ? 11.488 -11.646 -52.099 1.00 72.19 88 LYS A CA 1
ATOM 665 C C . LYS A 1 88 ? 10.160 -10.893 -52.037 1.00 72.19 88 LYS A C 1
ATOM 667 O O . LYS A 1 88 ? 9.902 -10.071 -52.915 1.00 72.19 88 LYS A O 1
ATOM 672 N N . GLN A 1 89 ? 9.305 -11.228 -51.071 1.00 75.62 89 GLN A N 1
ATOM 673 C CA . GLN A 1 89 ? 7.977 -10.634 -50.903 1.00 75.62 89 GLN A CA 1
ATOM 674 C C . GLN A 1 89 ? 8.014 -9.406 -49.986 1.00 75.62 89 GLN A C 1
ATOM 676 O O . GLN A 1 89 ? 7.233 -8.480 -50.192 1.00 75.62 89 GLN A O 1
ATOM 681 N N . ASP A 1 90 ? 8.950 -9.350 -49.032 1.00 75.56 90 ASP A N 1
ATOM 682 C CA . ASP A 1 90 ? 9.264 -8.109 -48.322 1.00 75.56 90 ASP A CA 1
ATOM 683 C C . ASP A 1 90 ? 9.971 -7.088 -49.233 1.00 75.56 90 ASP A C 1
ATOM 685 O O . ASP A 1 90 ? 10.843 -7.429 -50.032 1.00 75.56 90 ASP A O 1
ATOM 689 N N . VAL A 1 91 ? 9.634 -5.806 -49.074 1.00 68.75 91 VAL A N 1
ATOM 690 C CA . VAL A 1 91 ? 10.186 -4.702 -49.874 1.00 68.75 91 VAL A CA 1
ATOM 691 C C . VAL A 1 91 ? 11.654 -4.435 -49.519 1.00 68.75 91 VAL A C 1
ATOM 693 O O . VAL A 1 91 ? 12.465 -4.159 -50.408 1.00 68.75 91 VAL A O 1
ATOM 696 N N . GLY A 1 92 ? 12.022 -4.554 -48.238 1.00 66.38 92 GLY A N 1
ATOM 697 C CA . GLY A 1 92 ? 13.402 -4.413 -47.772 1.00 66.38 92 GLY A CA 1
ATOM 698 C C . GLY A 1 92 ? 14.268 -5.590 -48.218 1.00 66.38 92 GLY A C 1
ATOM 699 O O . GLY A 1 92 ? 15.284 -5.393 -48.884 1.00 66.38 92 GLY A O 1
ATOM 700 N N . GLY A 1 93 ? 13.821 -6.813 -47.931 1.00 66.19 93 GLY A N 1
ATOM 701 C CA . GLY A 1 93 ? 14.446 -8.064 -48.357 1.00 66.19 93 GLY A CA 1
ATOM 702 C C . GLY A 1 93 ? 14.657 -8.123 -49.868 1.00 66.19 93 GLY A C 1
ATOM 703 O O . GLY A 1 93 ? 15.775 -8.387 -50.314 1.00 66.19 93 GLY A O 1
ATOM 704 N N . LYS A 1 94 ? 13.639 -7.764 -50.662 1.00 67.75 94 LYS A N 1
ATOM 705 C CA . LYS A 1 94 ? 13.749 -7.693 -52.121 1.00 67.75 94 LYS A CA 1
ATOM 706 C C . LYS A 1 94 ? 14.788 -6.667 -52.552 1.00 67.75 94 LYS A C 1
ATOM 708 O O . LYS A 1 94 ? 15.607 -6.973 -53.411 1.00 67.75 94 LYS A O 1
ATOM 713 N N . THR A 1 95 ? 14.811 -5.488 -51.929 1.00 67.56 95 THR A N 1
ATOM 714 C CA . THR A 1 95 ? 15.819 -4.455 -52.218 1.00 67.56 95 THR A CA 1
ATOM 715 C C . THR A 1 95 ? 17.236 -4.935 -51.888 1.00 67.56 95 THR A C 1
ATOM 717 O O . THR A 1 95 ? 18.156 -4.666 -52.659 1.00 67.56 95 THR A O 1
ATOM 720 N N . VAL A 1 96 ? 17.427 -5.683 -50.797 1.00 67.06 96 VAL A N 1
ATOM 721 C CA . VAL A 1 96 ? 18.724 -6.287 -50.450 1.00 67.06 96 VAL A CA 1
ATOM 722 C C . VAL A 1 96 ? 19.112 -7.355 -51.475 1.00 67.06 96 VAL A C 1
ATOM 724 O O . VAL A 1 96 ? 20.182 -7.249 -52.068 1.00 67.06 96 VAL A O 1
ATOM 727 N N . VAL A 1 97 ? 18.246 -8.338 -51.740 1.00 70.12 97 VAL A N 1
ATOM 728 C CA . VAL A 1 97 ? 18.502 -9.437 -52.693 1.00 70.12 97 VAL A CA 1
ATOM 729 C C . VAL A 1 97 ? 18.765 -8.911 -54.107 1.00 70.12 97 VAL A C 1
ATOM 731 O O . VAL A 1 97 ? 19.711 -9.353 -54.757 1.00 70.12 97 VAL A O 1
ATOM 734 N N . ASP A 1 98 ? 17.988 -7.931 -54.572 1.00 68.94 98 ASP A N 1
ATOM 735 C CA . ASP A 1 98 ? 18.138 -7.361 -55.910 1.00 68.94 98 ASP A CA 1
ATOM 736 C C . ASP A 1 98 ? 19.394 -6.492 -56.063 1.00 68.94 98 ASP A C 1
ATOM 738 O O . ASP A 1 98 ? 19.793 -6.261 -57.202 1.00 68.94 98 ASP A O 1
ATOM 742 N N . ASN A 1 99 ? 20.027 -6.004 -54.989 1.00 64.31 99 ASN A N 1
ATOM 743 C CA . ASN A 1 99 ? 21.195 -5.110 -55.075 1.00 64.31 99 ASN A CA 1
ATOM 744 C C . ASN A 1 99 ? 22.490 -5.688 -54.478 1.00 64.31 99 ASN A C 1
ATOM 746 O O . ASN A 1 99 ? 23.560 -5.100 -54.666 1.00 64.31 99 ASN A O 1
ATOM 750 N N . PHE A 1 100 ? 22.439 -6.843 -53.808 1.00 61.34 100 PHE A N 1
ATOM 751 C CA . PHE A 1 100 ? 23.616 -7.481 -53.218 1.00 61.34 100 PHE A CA 1
ATOM 752 C C . PHE A 1 100 ? 24.680 -7.770 -54.292 1.00 61.34 100 PHE A C 1
ATOM 754 O O . PHE A 1 100 ? 24.462 -8.538 -55.227 1.00 61.34 100 PHE A O 1
ATOM 761 N N . GLY A 1 101 ? 25.835 -7.108 -54.187 1.00 60.38 101 GLY A N 1
ATOM 762 C CA . GLY A 1 101 ? 26.933 -7.220 -55.154 1.00 60.38 101 GLY A CA 1
ATOM 763 C C . GLY A 1 101 ? 26.780 -6.426 -56.464 1.00 60.38 101 GLY A C 1
ATOM 764 O O . GLY A 1 101 ? 27.731 -6.409 -57.245 1.00 60.38 101 GLY A O 1
ATOM 765 N N . LYS A 1 102 ? 25.657 -5.729 -56.714 1.00 59.34 102 LYS A N 1
ATOM 766 C CA . LYS A 1 102 ? 25.484 -4.922 -57.944 1.00 59.34 102 LYS A CA 1
ATOM 767 C C . LYS A 1 102 ? 26.263 -3.605 -57.943 1.00 59.34 102 LYS A C 1
ATOM 769 O O . LYS A 1 102 ? 26.586 -3.104 -59.014 1.00 59.34 102 LYS A O 1
ATOM 774 N N . ASN A 1 103 ? 26.639 -3.086 -56.773 1.00 52.03 103 ASN A N 1
ATOM 775 C CA . ASN A 1 103 ? 27.462 -1.877 -56.642 1.00 52.03 103 ASN A CA 1
ATOM 776 C C . ASN A 1 103 ? 28.945 -2.141 -56.973 1.00 52.03 103 ASN A C 1
ATOM 778 O O . ASN A 1 103 ? 29.828 -1.983 -56.130 1.00 52.03 103 ASN A O 1
ATOM 782 N N . ARG A 1 104 ? 29.232 -2.526 -58.221 1.00 53.12 104 ARG A N 1
ATOM 783 C CA . ARG A 1 104 ? 30.555 -2.352 -58.832 1.00 53.12 104 ARG A CA 1
ATOM 784 C C . ARG A 1 104 ? 30.511 -1.037 -59.602 1.00 53.12 104 ARG A C 1
ATOM 786 O O . ARG A 1 104 ? 29.677 -0.888 -60.485 1.00 53.12 104 ARG A O 1
ATOM 793 N N . PHE A 1 105 ? 31.378 -0.088 -59.255 1.00 48.50 105 PHE A N 1
ATOM 794 C CA . PHE A 1 105 ? 31.412 1.224 -59.903 1.00 48.50 105 PHE A CA 1
ATOM 795 C C . PHE A 1 105 ? 31.652 1.074 -61.412 1.00 48.50 105 PHE A C 1
ATOM 797 O O . PHE A 1 105 ? 32.738 0.664 -61.830 1.00 48.50 105 PHE A O 1
ATOM 804 N N . GLU A 1 106 ? 30.654 1.411 -62.230 1.00 51.72 106 GLU A N 1
ATOM 805 C CA . GLU A 1 106 ? 30.831 1.473 -63.677 1.00 51.72 106 GLU A CA 1
ATOM 806 C C . GLU A 1 106 ? 31.663 2.708 -64.025 1.00 51.72 106 GLU A C 1
ATOM 808 O O . GLU A 1 106 ? 31.224 3.853 -63.916 1.00 51.72 106 GLU A O 1
ATOM 813 N N . ILE A 1 107 ? 32.917 2.463 -64.404 1.00 55.41 107 ILE A N 1
ATOM 814 C CA . ILE A 1 107 ? 33.843 3.499 -64.854 1.00 55.41 107 ILE A CA 1
ATOM 815 C C . ILE A 1 107 ? 33.270 4.123 -66.131 1.00 55.41 107 ILE A C 1
ATOM 817 O O . ILE A 1 107 ? 33.059 3.418 -67.118 1.00 55.41 107 ILE A O 1
ATOM 821 N N . ASN A 1 108 ? 33.055 5.442 -66.130 1.00 59.47 108 ASN A N 1
ATOM 822 C CA . ASN A 1 108 ? 32.606 6.176 -67.312 1.00 59.47 108 ASN A CA 1
ATOM 823 C C . ASN A 1 108 ? 33.708 6.169 -68.389 1.00 59.47 108 ASN A C 1
ATOM 825 O O . ASN A 1 108 ? 34.618 7.001 -68.374 1.00 59.47 108 ASN A O 1
ATOM 829 N N . LYS A 1 109 ? 33.609 5.216 -69.321 1.00 63.16 109 LYS A N 1
ATOM 830 C CA . LYS A 1 109 ? 34.557 5.011 -70.426 1.00 63.16 109 LYS A CA 1
ATOM 831 C C . LYS A 1 109 ? 34.506 6.101 -71.495 1.00 63.16 109 LYS A C 1
ATOM 833 O O . LYS A 1 109 ? 35.409 6.137 -72.321 1.00 63.16 109 LYS A O 1
ATOM 838 N N . ASP A 1 110 ? 33.513 6.986 -71.473 1.00 65.69 110 ASP A N 1
ATOM 839 C CA . ASP A 1 110 ? 33.388 8.100 -72.420 1.00 65.69 110 ASP A CA 1
ATOM 840 C C . ASP A 1 110 ? 34.045 9.387 -71.890 1.00 65.69 110 ASP A C 1
ATOM 842 O O . ASP A 1 110 ? 34.173 10.380 -72.607 1.00 65.69 110 ASP A O 1
ATOM 846 N N . ASN A 1 111 ? 34.520 9.381 -70.638 1.00 76.62 111 ASN A N 1
ATOM 847 C CA . ASN A 1 111 ? 35.307 10.476 -70.082 1.00 76.62 111 ASN A CA 1
ATOM 848 C C . ASN A 1 111 ? 36.661 10.601 -70.824 1.00 76.62 111 ASN A C 1
ATOM 850 O O . ASN A 1 111 ? 37.414 9.620 -70.862 1.00 76.62 111 ASN A O 1
ATOM 854 N N . PRO A 1 112 ? 37.037 11.790 -71.343 1.00 68.06 112 PRO A N 1
ATOM 855 C CA . PRO A 1 112 ? 38.277 11.979 -72.099 1.00 68.06 112 PRO A CA 1
ATOM 856 C C . PRO A 1 112 ? 39.555 11.548 -71.366 1.00 68.06 112 PRO A C 1
ATOM 858 O O . PRO A 1 112 ? 40.442 10.964 -71.983 1.00 68.06 112 PRO A O 1
ATOM 861 N N . ALA A 1 113 ? 39.644 11.766 -70.050 1.00 69.19 113 ALA A N 1
ATOM 862 C CA . ALA A 1 113 ? 40.813 11.371 -69.264 1.00 69.19 113 ALA A CA 1
ATOM 863 C C . ALA A 1 113 ? 40.915 9.844 -69.102 1.00 69.19 113 ALA A C 1
ATOM 865 O O . ALA A 1 113 ? 42.016 9.302 -69.075 1.00 69.19 113 ALA A O 1
ATOM 866 N N . ILE A 1 114 ? 39.781 9.135 -69.055 1.00 68.94 114 ILE A N 1
ATOM 867 C CA . ILE A 1 114 ? 39.742 7.665 -69.002 1.00 68.94 114 ILE A CA 1
ATOM 868 C C . ILE A 1 114 ? 40.041 7.077 -70.390 1.00 68.94 114 ILE A C 1
ATOM 870 O O . ILE A 1 114 ? 40.842 6.152 -70.499 1.00 68.94 114 ILE A O 1
ATOM 874 N N . GLN A 1 115 ? 39.508 7.676 -71.460 1.00 75.81 115 GLN A N 1
ATOM 875 C CA . GLN A 1 115 ? 39.877 7.367 -72.851 1.00 75.81 115 GLN A CA 1
ATOM 876 C C . GLN A 1 115 ? 41.372 7.550 -73.140 1.00 75.81 115 GLN A C 1
ATOM 878 O O . GLN A 1 115 ? 41.943 6.800 -73.936 1.00 75.81 115 GLN A O 1
ATOM 883 N N . GLN A 1 116 ? 42.001 8.545 -72.512 1.00 73.94 116 GLN A N 1
ATOM 884 C CA . GLN A 1 116 ? 43.435 8.790 -72.618 1.00 73.94 116 GLN A CA 1
ATOM 885 C C . GLN A 1 116 ? 44.241 7.827 -71.735 1.00 73.94 116 GLN A C 1
ATOM 887 O O . GLN A 1 116 ? 45.223 7.267 -72.211 1.00 73.94 116 GLN A O 1
ATOM 892 N N . ALA A 1 117 ? 43.805 7.554 -70.500 1.00 75.31 117 ALA A N 1
ATOM 893 C CA . ALA A 1 117 ? 44.452 6.583 -69.616 1.00 75.31 117 ALA A CA 1
ATOM 894 C C . ALA A 1 117 ? 44.461 5.164 -70.213 1.00 75.31 117 ALA A C 1
ATOM 896 O O . ALA A 1 117 ? 45.514 4.537 -70.257 1.00 75.31 117 ALA A O 1
ATOM 897 N N . MET A 1 118 ? 43.333 4.694 -70.762 1.00 76.06 118 MET A N 1
ATOM 898 C CA . MET A 1 118 ? 43.243 3.389 -71.438 1.00 76.06 118 MET A CA 1
ATOM 899 C C . MET A 1 118 ? 44.119 3.312 -72.702 1.00 76.06 118 MET A C 1
ATOM 901 O O . MET A 1 118 ? 44.618 2.243 -73.043 1.00 76.06 118 MET A O 1
ATOM 905 N N . ARG A 1 119 ? 44.343 4.439 -73.395 1.00 73.31 119 ARG A N 1
ATOM 906 C CA . ARG A 1 119 ? 45.290 4.511 -74.522 1.00 73.31 119 ARG A CA 1
ATOM 907 C C . ARG A 1 119 ? 46.745 4.500 -74.065 1.00 73.31 119 ARG A C 1
ATOM 909 O O . ARG A 1 119 ? 47.540 3.778 -74.651 1.00 73.31 119 ARG A O 1
ATOM 916 N N . ILE A 1 120 ? 47.082 5.226 -73.000 1.00 71.75 120 ILE A N 1
ATOM 917 C CA . ILE A 1 120 ? 48.421 5.195 -72.392 1.00 71.75 120 ILE A CA 1
ATOM 918 C C . ILE A 1 120 ? 48.733 3.797 -71.839 1.00 71.75 120 ILE A C 1
ATOM 920 O O . ILE A 1 120 ? 49.863 3.346 -71.966 1.00 71.75 120 ILE A O 1
ATOM 924 N N . GLU A 1 121 ? 47.749 3.086 -71.283 1.00 74.88 121 GLU A N 1
ATOM 925 C CA . GLU A 1 121 ? 47.874 1.682 -70.872 1.00 74.88 121 GLU A CA 1
ATOM 926 C C . GLU A 1 121 ? 48.171 0.771 -72.077 1.00 74.88 121 GLU A C 1
ATOM 928 O O . GLU A 1 121 ? 49.169 0.048 -72.068 1.00 74.88 121 GLU A O 1
ATOM 933 N N . ALA A 1 122 ? 47.368 0.856 -73.143 1.00 76.19 122 ALA A N 1
ATOM 934 C CA . ALA A 1 122 ? 47.525 0.034 -74.346 1.00 76.19 122 ALA A CA 1
ATOM 935 C C . ALA A 1 122 ? 48.822 0.319 -75.133 1.00 76.19 122 ALA A C 1
ATOM 937 O O . ALA A 1 122 ? 49.469 -0.613 -75.608 1.00 76.19 122 ALA A O 1
ATOM 938 N N . GLU A 1 123 ? 49.232 1.586 -75.251 1.00 71.81 123 GLU A N 1
ATOM 939 C CA . GLU A 1 123 ? 50.468 2.002 -75.933 1.00 71.81 123 GLU A CA 1
ATOM 940 C C . GLU A 1 123 ? 51.694 2.047 -74.993 1.00 71.81 123 GLU A C 1
ATOM 942 O O . GLU A 1 123 ? 52.799 2.349 -75.444 1.00 71.81 123 GLU A O 1
ATOM 947 N N . SER A 1 124 ? 51.544 1.714 -73.702 1.00 69.56 124 SER A N 1
ATOM 948 C CA . SER A 1 124 ? 52.581 1.866 -72.658 1.00 69.56 124 SER A CA 1
ATOM 949 C C . SER A 1 124 ? 53.943 1.284 -73.042 1.00 69.56 124 SER A C 1
ATOM 951 O O . SER A 1 124 ? 54.976 1.924 -72.829 1.00 69.56 124 SER A O 1
ATOM 953 N N . TYR A 1 125 ? 53.961 0.099 -73.656 1.00 70.31 125 TYR A N 1
ATOM 954 C CA . TYR A 1 125 ? 55.179 -0.540 -74.151 1.00 70.31 125 TYR A CA 1
ATOM 955 C C . TYR A 1 125 ? 55.847 0.276 -75.270 1.00 70.31 125 TYR A C 1
ATOM 957 O O . TYR A 1 125 ? 57.047 0.538 -75.211 1.00 70.31 125 TYR A O 1
ATOM 965 N N . ALA A 1 126 ? 55.072 0.741 -76.254 1.00 66.50 126 ALA A N 1
ATOM 966 C CA . ALA A 1 126 ? 55.584 1.526 -77.376 1.00 66.50 126 ALA A CA 1
ATOM 967 C C . ALA A 1 126 ? 56.060 2.925 -76.948 1.00 66.50 126 ALA A C 1
ATOM 969 O O . ALA A 1 126 ? 57.054 3.413 -77.480 1.00 66.50 126 ALA A O 1
ATOM 970 N N . ILE A 1 127 ? 55.401 3.540 -75.959 1.00 63.56 127 ILE A N 1
ATOM 971 C CA . ILE A 1 127 ? 55.809 4.821 -75.362 1.00 63.56 127 ILE A CA 1
ATOM 972 C C . ILE A 1 127 ? 57.124 4.654 -74.584 1.00 63.56 127 ILE A C 1
ATOM 974 O O . ILE A 1 127 ? 58.086 5.377 -74.828 1.00 63.56 127 ILE A O 1
ATOM 978 N N . THR A 1 128 ? 57.205 3.670 -73.681 1.00 65.00 128 THR A N 1
ATOM 979 C CA . THR A 1 128 ? 58.395 3.450 -72.827 1.00 65.00 128 THR A CA 1
ATOM 980 C C . THR A 1 128 ? 59.647 3.024 -73.594 1.00 65.00 128 THR A C 1
ATOM 982 O O . THR A 1 128 ? 60.752 3.227 -73.096 1.00 65.00 128 THR A O 1
ATOM 985 N N . HIS A 1 129 ? 59.491 2.474 -74.802 1.00 61.78 129 HIS A N 1
ATOM 986 C CA . HIS A 1 129 ? 60.597 2.036 -75.660 1.00 61.78 129 HIS A CA 1
ATOM 987 C C . HIS A 1 129 ? 60.841 2.962 -76.870 1.00 61.78 129 HIS A C 1
ATOM 989 O O . HIS A 1 129 ? 61.675 2.640 -77.714 1.00 61.78 129 HIS A O 1
ATOM 995 N N . GLY A 1 130 ? 60.142 4.103 -76.973 1.00 59.88 130 GLY A N 1
ATOM 996 C CA . GLY A 1 130 ? 60.342 5.090 -78.048 1.00 59.88 130 GLY A CA 1
ATOM 997 C C . GLY A 1 130 ? 59.951 4.605 -79.452 1.00 59.88 130 GLY A C 1
ATOM 998 O O . GLY A 1 130 ? 60.551 5.026 -80.437 1.00 59.88 130 GLY A O 1
ATOM 999 N N . ILE A 1 131 ? 58.982 3.688 -79.542 1.00 66.69 131 ILE A N 1
ATOM 1000 C CA . ILE A 1 131 ? 58.541 3.038 -80.789 1.00 66.69 131 ILE A CA 1
ATOM 1001 C C . ILE A 1 131 ? 57.355 3.789 -81.426 1.00 66.69 131 ILE A C 1
ATOM 1003 O O . ILE A 1 131 ? 57.214 3.788 -82.648 1.00 66.69 131 ILE A O 1
ATOM 1007 N N . SER A 1 132 ? 56.502 4.436 -80.621 1.00 59.66 132 SER A N 1
ATOM 1008 C CA . SER A 1 132 ? 55.384 5.255 -81.122 1.00 59.66 132 SER A CA 1
ATOM 1009 C C . SER A 1 132 ? 55.860 6.664 -81.480 1.00 59.66 132 SER A C 1
ATOM 1011 O O . SER A 1 132 ? 56.574 7.286 -80.698 1.00 59.66 132 SER A O 1
ATOM 1013 N N . ASN A 1 133 ? 55.448 7.163 -82.649 1.00 57.47 133 ASN A N 1
ATOM 1014 C CA . ASN A 1 133 ? 55.690 8.548 -83.083 1.00 57.47 133 ASN A CA 1
ATOM 1015 C C . ASN A 1 133 ? 54.476 9.194 -83.791 1.00 57.47 133 ASN A C 1
ATOM 1017 O O . ASN A 1 133 ? 54.466 10.404 -84.003 1.00 57.47 133 ASN A O 1
ATOM 1021 N N . GLU A 1 134 ? 53.439 8.419 -84.142 1.00 57.91 134 GLU A N 1
ATOM 1022 C CA . GLU A 1 134 ? 52.235 8.933 -84.819 1.00 57.91 134 GLU A CA 1
ATOM 1023 C C . GLU A 1 134 ? 51.240 9.574 -83.833 1.00 57.91 134 GLU A C 1
ATOM 1025 O O . GLU A 1 134 ? 50.746 10.669 -84.089 1.00 57.91 134 GLU A O 1
ATOM 1030 N N . ASN A 1 135 ? 50.993 8.934 -82.679 1.00 54.41 135 ASN A N 1
ATOM 1031 C CA . ASN A 1 135 ? 50.033 9.405 -81.665 1.00 54.41 135 ASN A CA 1
ATOM 1032 C C . ASN A 1 135 ? 50.680 10.171 -80.496 1.00 54.41 135 ASN A C 1
ATOM 1034 O O . ASN A 1 135 ? 50.002 10.934 -79.806 1.00 54.41 135 ASN A O 1
ATOM 1038 N N . VAL A 1 136 ? 51.976 9.960 -80.249 1.00 56.28 136 VAL A N 1
ATOM 1039 C CA . VAL A 1 136 ? 52.736 10.586 -79.157 1.00 56.28 136 VAL A CA 1
ATOM 1040 C C . VAL A 1 136 ? 54.054 11.098 -79.732 1.00 56.28 136 VAL A C 1
ATOM 1042 O O . VAL A 1 136 ? 54.911 10.307 -80.107 1.00 56.28 136 VAL A O 1
ATOM 1045 N N . HIS A 1 137 ? 54.217 12.418 -79.838 1.00 57.06 137 HIS A N 1
ATOM 1046 C CA . HIS A 1 137 ? 55.456 13.023 -80.338 1.00 57.06 137 HIS A CA 1
ATOM 1047 C C . HIS A 1 137 ? 56.513 13.078 -79.226 1.00 57.06 137 HIS A C 1
ATOM 1049 O O . HIS A 1 137 ? 56.533 13.994 -78.403 1.00 57.06 137 HIS A O 1
ATOM 1055 N N . CYS A 1 138 ? 57.397 12.081 -79.197 1.00 56.19 138 CYS A N 1
ATOM 1056 C CA . CYS A 1 138 ? 58.502 11.997 -78.244 1.00 56.19 138 CYS A CA 1
ATOM 1057 C C . CYS A 1 138 ? 59.747 12.748 -78.750 1.00 56.19 138 CYS A C 1
ATOM 1059 O O . CYS A 1 138 ? 60.734 12.139 -79.163 1.00 56.19 138 CYS A O 1
ATOM 1061 N N . GLU A 1 139 ? 59.729 14.083 -78.695 1.00 60.34 139 GLU A N 1
ATOM 1062 C CA . GLU A 1 139 ? 60.922 14.885 -79.000 1.00 60.34 139 GLU A CA 1
ATOM 1063 C C . GLU A 1 139 ? 62.003 14.729 -77.914 1.00 60.34 139 GLU A C 1
ATOM 1065 O O . GLU A 1 139 ? 61.786 15.010 -76.733 1.00 60.34 139 GLU A O 1
ATOM 1070 N N . ALA A 1 140 ? 63.201 14.296 -78.321 1.00 55.28 140 ALA A N 1
ATOM 1071 C CA . ALA A 1 140 ? 64.342 14.047 -77.438 1.00 55.28 140 ALA A CA 1
ATOM 1072 C C . ALA A 1 140 ? 65.034 15.354 -76.996 1.00 55.28 140 ALA A C 1
ATOM 1074 O O . ALA A 1 140 ? 66.157 15.662 -77.398 1.00 55.28 140 ALA A O 1
ATOM 1075 N N . HIS A 1 141 ? 64.347 16.144 -76.171 1.00 51.53 141 HIS A N 1
ATOM 1076 C CA . HIS A 1 141 ? 64.797 17.475 -75.771 1.00 51.53 141 HIS A CA 1
ATOM 1077 C C . HIS A 1 141 ? 65.972 17.428 -74.775 1.00 51.53 141 HIS A C 1
ATOM 1079 O O . HIS A 1 141 ? 65.821 17.077 -73.604 1.00 51.53 141 HIS A O 1
ATOM 1085 N N . SER A 1 142 ? 67.165 17.819 -75.227 1.00 50.91 142 SER A N 1
ATOM 1086 C CA . SER A 1 142 ? 68.367 17.873 -74.390 1.00 50.91 142 SER A CA 1
ATOM 1087 C C . SER A 1 142 ? 68.395 19.101 -73.470 1.00 50.91 142 SER A C 1
ATOM 1089 O O . SER A 1 142 ? 68.193 20.225 -73.925 1.00 50.91 142 SER A O 1
ATOM 1091 N N . THR A 1 143 ? 68.754 18.877 -72.201 1.00 52.81 143 THR A N 1
ATOM 1092 C CA . THR A 1 143 ? 69.227 19.879 -71.220 1.00 52.81 143 THR A CA 1
ATOM 1093 C C . THR A 1 143 ? 68.376 21.144 -71.028 1.00 52.81 143 THR A C 1
ATOM 1095 O O . THR A 1 143 ? 68.685 22.204 -71.567 1.00 52.81 143 THR A O 1
ATOM 1098 N N . PHE A 1 144 ? 67.423 21.073 -70.095 1.00 53.12 144 PHE A N 1
ATOM 1099 C CA . PHE A 1 144 ? 67.012 22.225 -69.281 1.00 53.12 144 PHE A CA 1
ATOM 1100 C C . PHE A 1 144 ? 67.369 21.969 -67.804 1.00 53.12 144 PHE A C 1
ATOM 1102 O O . PHE A 1 144 ? 67.291 20.823 -67.356 1.00 53.12 144 PHE A O 1
ATOM 1109 N N . PRO A 1 145 ? 67.764 22.995 -67.024 1.00 54.78 145 PRO A N 1
ATOM 1110 C CA . PRO A 1 145 ? 67.997 22.843 -65.592 1.00 54.78 145 PRO A CA 1
ATOM 1111 C C . PRO A 1 145 ? 66.659 22.699 -64.852 1.00 54.78 145 PRO A C 1
ATOM 1113 O O . PRO A 1 145 ? 65.917 23.666 -64.684 1.00 54.78 145 PRO A O 1
ATOM 1116 N N . CYS A 1 146 ? 66.345 21.485 -64.402 1.00 51.53 146 CYS A N 1
ATOM 1117 C CA . CYS A 1 146 ? 65.126 21.199 -63.649 1.00 51.53 146 CYS A CA 1
ATOM 1118 C C . CYS A 1 146 ? 65.176 21.824 -62.245 1.00 51.53 146 CYS A C 1
ATOM 1120 O O . CYS A 1 146 ? 65.727 21.228 -61.321 1.00 51.53 146 CYS A O 1
ATOM 1122 N N . THR A 1 147 ? 64.572 23.000 -62.063 1.00 52.84 147 THR A N 1
ATOM 1123 C CA . THR A 1 147 ? 64.344 23.598 -60.737 1.00 52.84 147 THR A CA 1
ATOM 1124 C C . THR A 1 147 ? 63.208 22.848 -60.023 1.00 52.84 147 THR A C 1
ATOM 1126 O O . THR A 1 147 ? 62.068 22.929 -60.482 1.00 52.84 147 THR A O 1
ATOM 1129 N N . PRO A 1 148 ? 63.456 22.119 -58.916 1.00 55.75 148 PRO A N 1
ATOM 1130 C CA . PRO A 1 148 ? 62.433 21.281 -58.297 1.00 55.75 148 PRO A CA 1
ATOM 1131 C C . PRO A 1 148 ? 61.442 22.111 -57.465 1.00 55.75 148 PRO A C 1
ATOM 1133 O O . PRO A 1 148 ? 61.747 22.571 -56.365 1.00 55.75 148 PRO A O 1
ATOM 1136 N N . THR A 1 149 ? 60.223 22.278 -57.974 1.00 47.38 149 THR A N 1
ATOM 1137 C CA . THR A 1 149 ? 59.102 22.900 -57.256 1.00 47.38 149 THR A CA 1
ATOM 1138 C C . THR A 1 149 ? 58.391 21.884 -56.361 1.00 47.38 149 THR A C 1
ATOM 1140 O O . THR A 1 149 ? 57.409 21.252 -56.746 1.00 47.38 149 THR A O 1
ATOM 1143 N N . PHE A 1 150 ? 58.872 21.734 -55.127 1.00 54.84 150 PHE A N 1
ATOM 1144 C CA . PHE A 1 150 ? 58.214 20.895 -54.124 1.00 54.84 150 PHE A CA 1
ATOM 1145 C C . PHE A 1 150 ? 56.860 21.488 -53.705 1.00 54.84 150 PHE A C 1
ATOM 1147 O O . PHE A 1 150 ? 56.802 22.573 -53.124 1.00 54.84 150 PHE A O 1
ATOM 1154 N N . ARG A 1 151 ? 55.768 20.759 -53.963 1.00 46.22 151 ARG A N 1
ATOM 1155 C CA . ARG A 1 151 ? 54.417 21.092 -53.491 1.00 46.22 151 ARG A CA 1
ATOM 1156 C C . ARG A 1 151 ? 54.006 20.086 -52.419 1.00 46.22 151 ARG A C 1
ATOM 1158 O O . ARG A 1 151 ? 53.928 18.893 -52.692 1.00 46.22 151 ARG A O 1
ATOM 1165 N N . GLN A 1 152 ? 53.782 20.560 -51.197 1.00 45.50 152 GLN A N 1
ATOM 1166 C CA . GLN A 1 152 ? 53.349 19.718 -50.083 1.00 45.50 152 GLN A CA 1
ATOM 1167 C C . GLN A 1 152 ? 51.820 19.734 -50.002 1.00 45.50 152 GLN A C 1
ATOM 1169 O O . GLN A 1 152 ? 51.231 20.754 -49.650 1.00 45.50 152 GLN A O 1
ATOM 1174 N N . GLU A 1 153 ? 51.182 18.612 -50.333 1.00 45.56 153 GLU A N 1
ATOM 1175 C CA . GLU A 1 153 ? 49.725 18.462 -50.271 1.00 45.56 153 GLU A CA 1
ATOM 1176 C C . GLU A 1 153 ? 49.337 17.528 -49.121 1.00 45.56 153 GLU A C 1
ATOM 1178 O O . GLU A 1 153 ? 49.775 16.380 -49.049 1.00 45.56 153 GLU A O 1
ATOM 1183 N N . THR A 1 154 ? 48.533 18.043 -48.190 1.00 42.44 154 THR A N 1
ATOM 1184 C CA . THR A 1 154 ? 48.154 17.341 -46.957 1.00 42.44 154 THR A CA 1
ATOM 1185 C C . THR A 1 154 ? 46.723 16.825 -47.069 1.00 42.44 154 THR A C 1
ATOM 1187 O O . THR A 1 154 ? 45.770 17.577 -46.870 1.00 42.44 154 THR A O 1
ATOM 1190 N N . CYS A 1 155 ? 46.562 15.532 -47.349 1.00 41.47 155 CYS A N 1
ATOM 1191 C CA . CYS A 1 155 ? 45.252 14.884 -47.375 1.00 41.47 155 CYS A CA 1
ATOM 1192 C C . CYS A 1 155 ? 44.711 14.673 -45.952 1.00 41.47 155 CYS A C 1
ATOM 1194 O O . CYS A 1 155 ? 45.156 13.782 -45.227 1.00 41.47 155 CYS A O 1
ATOM 1196 N N . SER A 1 156 ? 43.717 15.465 -45.553 1.00 43.41 156 SER A N 1
ATOM 1197 C CA . SER A 1 156 ? 42.976 15.279 -44.304 1.00 43.41 156 SER A CA 1
ATOM 1198 C C . SER A 1 156 ? 41.956 14.144 -44.434 1.00 43.41 156 SER A C 1
ATOM 1200 O O . SER A 1 156 ? 40.821 14.344 -44.864 1.00 43.41 156 SER A O 1
ATOM 1202 N N . GLN A 1 157 ? 42.346 12.936 -44.020 1.00 46.44 157 GLN A N 1
ATOM 1203 C CA . GLN A 1 157 ? 41.407 11.827 -43.843 1.00 46.44 157 GLN A CA 1
ATOM 1204 C C . GLN A 1 157 ? 40.330 12.229 -42.822 1.00 46.44 157 GLN A C 1
ATOM 1206 O O . GLN A 1 157 ? 40.649 12.664 -41.710 1.00 46.44 157 GLN A O 1
ATOM 1211 N N . SER A 1 158 ? 39.050 12.096 -43.183 1.00 50.34 158 SER A N 1
ATOM 1212 C CA . SER A 1 158 ? 37.955 12.325 -42.243 1.00 50.34 158 SER A CA 1
ATOM 1213 C C . SER A 1 158 ? 38.081 11.342 -41.080 1.00 50.34 158 SER A C 1
ATOM 1215 O O . SER A 1 158 ? 38.208 10.132 -41.278 1.00 50.34 158 SER A O 1
ATOM 1217 N N . ARG A 1 159 ? 38.076 11.859 -39.844 1.00 50.97 159 ARG A N 1
ATOM 1218 C CA . ARG A 1 159 ? 38.075 11.001 -38.655 1.00 50.97 159 ARG A CA 1
ATOM 1219 C C . ARG A 1 159 ? 36.855 10.090 -38.725 1.00 50.97 159 ARG A C 1
ATOM 1221 O O . ARG A 1 159 ? 35.737 10.593 -38.822 1.00 50.97 159 ARG A O 1
ATOM 1228 N N . GLN A 1 160 ? 37.062 8.780 -38.595 1.00 52.66 160 GLN A N 1
ATOM 1229 C CA . GLN A 1 160 ? 35.976 7.898 -38.181 1.00 52.66 160 GLN A CA 1
ATOM 1230 C C . GLN A 1 160 ? 35.442 8.446 -36.856 1.00 52.66 160 GLN A C 1
ATOM 1232 O O . GLN A 1 160 ? 36.189 8.574 -35.882 1.00 52.66 160 GLN A O 1
ATOM 1237 N N . LEU A 1 161 ? 34.171 8.844 -36.845 1.00 55.78 161 LEU A N 1
ATOM 1238 C CA . LEU A 1 161 ? 33.499 9.199 -35.604 1.00 55.78 161 LEU A CA 1
ATOM 1239 C C . LEU A 1 161 ? 33.456 7.929 -34.738 1.00 55.78 161 LEU A C 1
ATOM 1241 O O . LEU A 1 161 ? 33.137 6.864 -35.272 1.00 55.78 161 LEU A O 1
ATOM 1245 N N . PRO A 1 162 ? 33.805 8.003 -33.441 1.00 60.72 162 PRO A N 1
ATOM 1246 C CA . PRO A 1 162 ? 33.711 6.842 -32.565 1.00 60.72 162 PRO A CA 1
ATOM 1247 C C . PRO A 1 162 ? 32.256 6.369 -32.513 1.00 60.72 162 PRO A C 1
ATOM 1249 O O . PRO A 1 162 ? 31.348 7.203 -32.510 1.00 60.72 162 PRO A O 1
ATOM 1252 N N . GLU A 1 163 ? 32.034 5.054 -32.467 1.00 63.22 163 GLU A N 1
ATOM 1253 C CA . GLU A 1 163 ? 30.684 4.495 -32.368 1.00 63.22 163 GLU A CA 1
ATOM 1254 C C . GLU A 1 163 ? 29.998 5.036 -31.102 1.00 63.22 163 GLU 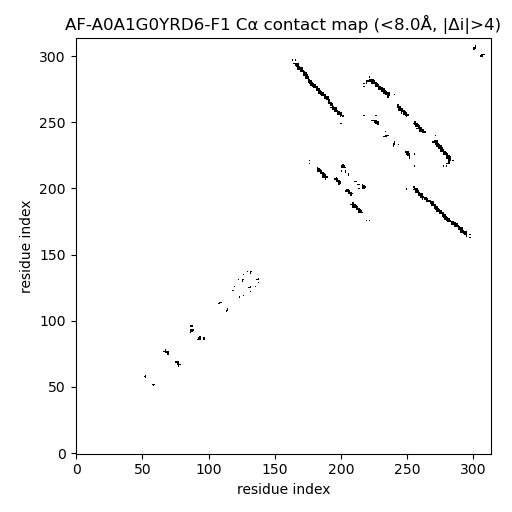A C 1
ATOM 1256 O O . GLU A 1 163 ? 30.449 4.812 -29.979 1.00 63.22 163 GLU A O 1
ATOM 1261 N N . GLN A 1 164 ? 28.931 5.817 -31.293 1.00 66.75 164 GLN A N 1
ATOM 1262 C CA . GLN A 1 164 ? 28.184 6.441 -30.204 1.00 66.75 164 GLN A CA 1
ATOM 1263 C C . GLN A 1 164 ? 27.014 5.531 -29.833 1.00 66.75 164 GLN A C 1
ATOM 1265 O O . GLN A 1 164 ? 26.054 5.407 -30.591 1.00 66.75 164 GLN A O 1
ATOM 1270 N N . GLN A 1 165 ? 27.118 4.887 -28.674 1.00 72.62 165 GLN A N 1
ATOM 1271 C CA . GLN A 1 165 ? 26.077 4.027 -28.118 1.00 72.62 165 GLN A CA 1
ATOM 1272 C C . GLN A 1 165 ? 25.138 4.827 -27.205 1.00 72.62 165 GLN A C 1
ATOM 1274 O O . GLN A 1 165 ? 25.538 5.812 -26.584 1.00 72.62 165 GLN A O 1
ATOM 1279 N N . CYS A 1 166 ? 23.891 4.379 -27.109 1.00 75.94 166 CYS A N 1
ATOM 1280 C CA . CYS A 1 166 ? 22.869 4.904 -26.211 1.00 75.94 166 CYS A CA 1
ATOM 1281 C C . CYS A 1 166 ? 21.945 3.763 -25.775 1.00 75.94 166 CYS A C 1
ATOM 1283 O O . CYS A 1 166 ? 21.904 2.713 -26.414 1.00 75.94 166 CYS A O 1
ATOM 1285 N N . SER A 1 167 ? 21.191 3.970 -24.698 1.00 78.56 167 SER A N 1
ATOM 1286 C CA . SER A 1 167 ? 20.232 2.988 -24.192 1.00 78.56 167 SER A CA 1
ATOM 1287 C C . SER A 1 167 ? 18.854 3.607 -24.012 1.00 78.56 167 SER A C 1
ATOM 1289 O O . SER A 1 167 ? 18.732 4.684 -23.435 1.00 78.56 167 SER A O 1
ATOM 1291 N N . LYS A 1 168 ? 17.811 2.897 -24.443 1.00 80.88 168 LYS A N 1
ATOM 1292 C CA . LYS A 1 168 ? 16.431 3.187 -24.042 1.00 80.88 168 LYS A CA 1
ATOM 1293 C C . LYS A 1 168 ? 16.104 2.303 -22.846 1.00 80.88 168 LYS A C 1
ATOM 1295 O O . LYS A 1 168 ? 16.129 1.080 -22.971 1.00 80.88 168 LYS A O 1
ATOM 1300 N N . LYS A 1 169 ? 15.850 2.902 -21.683 1.00 82.81 169 LYS A N 1
ATOM 1301 C CA . LYS A 1 169 ? 15.592 2.173 -20.433 1.00 82.81 169 LYS A CA 1
ATOM 1302 C C . LYS A 1 169 ? 14.133 2.344 -20.026 1.00 82.81 169 LYS A C 1
ATOM 1304 O O . LYS A 1 169 ? 13.626 3.459 -19.966 1.00 82.81 169 LYS A O 1
ATOM 1309 N N . ARG A 1 170 ? 13.461 1.232 -19.730 1.00 79.81 170 ARG A N 1
ATOM 1310 C CA . ARG A 1 170 ? 12.084 1.223 -19.226 1.00 79.81 170 ARG A CA 1
ATOM 1311 C C . ARG A 1 170 ? 12.115 1.459 -17.717 1.00 79.81 170 ARG A C 1
ATOM 1313 O O . ARG A 1 170 ? 12.568 0.590 -16.974 1.00 79.81 170 ARG A O 1
ATOM 1320 N N . VAL A 1 171 ? 11.689 2.637 -17.278 1.00 82.38 171 VAL A N 1
ATOM 1321 C CA . VAL A 1 171 ? 11.697 3.050 -15.872 1.00 82.38 171 VAL A CA 1
ATOM 1322 C C . VAL A 1 171 ? 10.275 2.973 -15.329 1.00 82.38 171 VAL A C 1
ATOM 1324 O O . VAL A 1 171 ? 9.380 3.687 -15.779 1.00 82.38 171 VAL A O 1
ATOM 1327 N N . VAL A 1 172 ? 10.078 2.094 -14.348 1.00 83.81 172 VAL A N 1
ATOM 1328 C CA . VAL A 1 172 ? 8.809 1.916 -13.639 1.00 83.81 172 VAL A CA 1
ATOM 1329 C C . VAL A 1 172 ? 8.930 2.571 -12.267 1.00 83.81 172 VAL A C 1
ATOM 1331 O O . VAL A 1 172 ? 9.671 2.091 -11.407 1.00 83.81 172 VAL A O 1
ATOM 1334 N N . SER A 1 173 ? 8.218 3.678 -12.063 1.00 82.56 173 SER A N 1
ATOM 1335 C CA . SER A 1 173 ? 8.134 4.352 -10.768 1.00 82.56 173 SER A CA 1
ATOM 1336 C C . SER A 1 173 ? 7.238 3.553 -9.826 1.00 82.56 173 SER A C 1
ATOM 1338 O O . SER A 1 173 ? 6.039 3.411 -10.069 1.00 82.56 173 SER A O 1
ATOM 1340 N N . VAL A 1 174 ? 7.824 3.047 -8.741 1.00 86.75 174 VAL A N 1
ATOM 1341 C CA . VAL A 1 174 ? 7.109 2.339 -7.674 1.00 86.75 174 VAL A CA 1
ATOM 1342 C C . VAL A 1 174 ? 6.849 3.307 -6.523 1.00 86.75 174 VAL A C 1
ATOM 1344 O O . VAL A 1 174 ? 7.785 3.859 -5.944 1.00 86.75 174 VAL A O 1
ATOM 1347 N N . GLU A 1 175 ? 5.580 3.505 -6.190 1.00 89.00 175 GLU A N 1
ATOM 1348 C CA . GLU A 1 175 ? 5.112 4.475 -5.199 1.00 89.00 175 GLU A CA 1
ATOM 1349 C C . GLU A 1 175 ? 4.420 3.793 -4.009 1.00 89.00 175 GLU A C 1
ATOM 1351 O O . GLU A 1 175 ? 4.117 2.600 -4.033 1.00 89.00 175 GLU A O 1
ATOM 1356 N N . SER A 1 176 ? 4.171 4.554 -2.940 1.00 91.19 176 SER A N 1
ATOM 1357 C CA . SER A 1 176 ? 3.342 4.122 -1.809 1.00 91.19 176 SER A CA 1
ATOM 1358 C C . SER A 1 176 ? 2.696 5.327 -1.128 1.00 91.19 176 SER A C 1
ATOM 1360 O O . SER A 1 176 ? 3.337 6.362 -0.943 1.00 91.19 176 SER A O 1
ATOM 1362 N N . GLU A 1 177 ? 1.436 5.188 -0.725 1.00 92.12 177 GLU A N 1
ATOM 1363 C CA . GLU A 1 177 ? 0.741 6.187 0.083 1.00 92.12 177 GLU A CA 1
ATOM 1364 C C . GLU A 1 177 ? 1.263 6.134 1.520 1.00 92.12 177 GLU A C 1
ATOM 1366 O O . GLU A 1 177 ? 1.413 5.051 2.087 1.00 92.12 177 GLU A O 1
ATOM 1371 N N . ASN A 1 178 ? 1.473 7.294 2.141 1.00 94.62 178 ASN A N 1
ATOM 1372 C CA . ASN A 1 178 ? 1.748 7.412 3.570 1.00 94.62 178 ASN A CA 1
ATOM 1373 C C . ASN A 1 178 ? 0.857 8.509 4.157 1.00 94.62 178 ASN A C 1
ATOM 1375 O O . ASN A 1 178 ? 0.982 9.679 3.793 1.00 94.62 178 ASN A O 1
ATOM 1379 N N . ILE A 1 179 ? -0.040 8.127 5.065 1.00 94.19 179 ILE A N 1
ATOM 1380 C CA . ILE A 1 179 ? -0.926 9.049 5.774 1.00 94.19 179 ILE A CA 1
ATOM 1381 C C . ILE A 1 179 ? -0.586 9.067 7.263 1.00 94.19 179 ILE A C 1
ATOM 1383 O O . ILE A 1 179 ? -0.462 8.030 7.912 1.00 94.19 179 ILE A O 1
ATOM 1387 N N . THR A 1 180 ? -0.485 10.269 7.827 1.00 95.56 180 THR A N 1
ATOM 1388 C CA . THR A 1 180 ? -0.422 10.497 9.275 1.00 95.56 180 THR A CA 1
ATOM 1389 C C . THR A 1 180 ? -1.587 11.397 9.659 1.00 95.56 180 THR A C 1
ATOM 1391 O O . THR A 1 180 ? -1.673 12.525 9.179 1.00 95.56 180 THR A O 1
ATOM 1394 N N . GLN A 1 181 ? -2.490 10.914 10.514 1.00 94.00 181 GLN A N 1
ATOM 1395 C CA . GLN A 1 181 ? -3.692 11.657 10.894 1.00 94.00 181 GLN A CA 1
ATOM 1396 C C . GLN A 1 181 ? -4.035 11.534 12.378 1.00 94.00 181 GLN A C 1
ATOM 1398 O O . GLN A 1 181 ? -3.979 10.455 12.970 1.00 94.00 181 GLN A O 1
ATOM 1403 N N . SER A 1 182 ? -4.452 12.650 12.971 1.00 95.62 182 SER A N 1
ATOM 1404 C CA . SER A 1 182 ? -5.078 12.666 14.293 1.00 95.62 182 SER A CA 1
ATOM 1405 C C . SER A 1 182 ? -6.561 12.323 14.162 1.00 95.62 182 SER A C 1
ATOM 1407 O O . SER A 1 182 ? -7.259 12.871 13.308 1.00 95.62 182 SER A O 1
ATOM 1409 N N . ILE A 1 183 ? -7.044 11.424 15.017 1.00 96.19 183 ILE A N 1
ATOM 1410 C CA . ILE A 1 183 ? -8.446 11.006 15.072 1.00 96.19 183 ILE A CA 1
ATOM 1411 C C . ILE A 1 183 ? -8.950 11.186 16.504 1.00 96.19 183 ILE A C 1
ATOM 1413 O O . ILE A 1 183 ? -8.325 10.722 17.461 1.00 96.19 183 ILE A O 1
ATOM 1417 N N . ALA A 1 184 ? -10.101 11.837 16.646 1.00 96.44 184 ALA A N 1
ATOM 1418 C CA . ALA A 1 184 ? -10.891 11.818 17.865 1.00 96.44 184 ALA A CA 1
ATOM 1419 C C . ALA A 1 184 ? -12.000 10.768 17.725 1.00 96.44 184 ALA A C 1
ATOM 1421 O O . ALA A 1 184 ? -12.795 10.814 16.783 1.00 96.44 184 ALA A O 1
ATOM 1422 N N . VAL A 1 185 ? -12.060 9.835 18.674 1.00 96.81 185 VAL A N 1
ATOM 1423 C CA . VAL A 1 185 ? -13.168 8.888 18.833 1.00 96.81 185 VAL A CA 1
ATOM 1424 C C . VAL A 1 185 ? -14.031 9.351 19.999 1.00 96.81 185 VAL A C 1
ATOM 1426 O O . VAL A 1 185 ? -13.513 9.593 21.092 1.00 96.81 185 VAL A O 1
ATOM 1429 N N . VAL A 1 186 ? -15.344 9.425 19.798 1.00 96.44 186 VAL A N 1
ATOM 1430 C CA . VAL A 1 186 ? -16.318 9.591 20.882 1.00 96.44 186 VAL A CA 1
ATOM 1431 C C . VAL A 1 186 ? -17.193 8.348 20.932 1.00 96.44 186 VAL A C 1
ATOM 1433 O O . VAL A 1 186 ? -17.757 7.954 19.916 1.00 96.44 186 VAL A O 1
ATOM 1436 N N . VAL A 1 187 ? -17.320 7.729 22.103 1.00 96.69 187 VAL A N 1
ATOM 1437 C CA . VAL A 1 187 ? -18.126 6.517 22.298 1.00 96.69 187 VAL A CA 1
ATOM 1438 C C . VAL A 1 187 ? -19.012 6.679 23.524 1.00 96.69 187 VAL A C 1
ATOM 1440 O O . VAL A 1 187 ? -18.510 6.907 24.620 1.00 96.69 187 VAL A O 1
ATOM 1443 N N . TRP A 1 188 ? -20.321 6.521 23.368 1.00 96.31 188 TRP A N 1
ATOM 1444 C CA . TRP A 1 188 ? -21.246 6.415 24.491 1.00 96.31 188 TRP A CA 1
ATOM 1445 C C . TRP A 1 188 ? -21.367 4.961 24.924 1.00 96.31 188 TRP A C 1
ATOM 1447 O O . TRP A 1 188 ? -21.759 4.092 24.146 1.00 96.31 188 TRP A O 1
ATOM 1457 N N . VAL A 1 189 ? -21.041 4.693 26.183 1.00 96.06 189 VAL A N 1
ATOM 1458 C CA . VAL A 1 189 ? -21.121 3.359 26.774 1.00 96.06 189 VAL A CA 1
ATOM 1459 C C . VAL A 1 189 ? -22.397 3.242 27.595 1.00 96.06 189 VAL A C 1
ATOM 1461 O O . VAL A 1 189 ? -22.735 4.140 28.371 1.00 96.06 189 VAL A O 1
ATOM 1464 N N . HIS A 1 190 ? -23.090 2.115 27.439 1.00 95.19 190 HIS A N 1
ATOM 1465 C CA . HIS A 1 190 ? -24.298 1.817 28.196 1.00 95.19 190 HIS A CA 1
ATOM 1466 C C . HIS A 1 190 ? -24.045 1.739 29.709 1.00 95.19 190 HIS A C 1
ATOM 1468 O O . HIS A 1 190 ? -23.044 1.187 30.181 1.00 95.19 190 HIS A O 1
ATOM 1474 N N . LYS A 1 191 ? -25.026 2.197 30.489 1.00 95.44 191 LYS A N 1
ATOM 1475 C CA . LYS A 1 191 ? -25.109 1.924 31.927 1.00 95.44 191 LYS A CA 1
ATOM 1476 C C . LYS A 1 191 ? -25.007 0.424 32.212 1.00 95.44 191 LYS A C 1
ATOM 1478 O O . LYS A 1 191 ? -25.513 -0.412 31.470 1.00 95.44 191 LYS A O 1
ATOM 1483 N N . ASN A 1 192 ? -24.362 0.092 33.323 1.00 94.88 192 ASN A N 1
ATOM 1484 C CA . ASN A 1 192 ? -24.057 -1.262 33.788 1.00 94.88 192 ASN A CA 1
ATOM 1485 C C . ASN A 1 192 ? -23.143 -2.117 32.872 1.00 94.88 192 ASN A C 1
ATOM 1487 O O . ASN A 1 192 ? -22.751 -3.201 33.303 1.00 94.88 192 ASN A O 1
ATOM 1491 N N . PHE A 1 193 ? -22.728 -1.645 31.688 1.00 95.88 193 PHE A N 1
ATOM 1492 C CA . PHE A 1 193 ? -21.856 -2.400 30.776 1.00 95.88 193 PHE A CA 1
ATOM 1493 C C . PHE A 1 193 ? -20.442 -2.642 31.335 1.0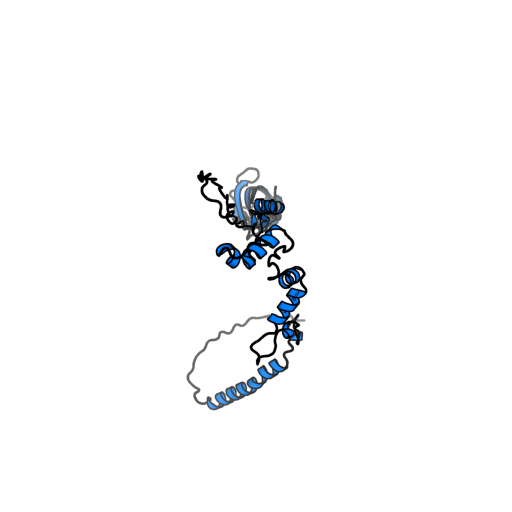0 95.88 193 PHE A C 1
ATOM 1495 O O . PHE A 1 193 ? -19.846 -1.764 31.966 1.00 95.88 193 PHE A O 1
ATOM 1502 N N . LYS A 1 194 ? -19.899 -3.827 31.036 1.00 96.00 194 LYS A N 1
ATOM 1503 C CA . LYS A 1 194 ? -18.486 -4.210 31.161 1.00 96.00 194 LYS A CA 1
ATOM 1504 C C . LYS A 1 194 ? -18.094 -5.102 29.984 1.00 96.00 194 LYS A C 1
ATOM 1506 O O . LYS A 1 194 ? -18.947 -5.796 29.439 1.00 96.00 194 LYS A O 1
ATOM 1511 N N . GLY A 1 195 ? -16.801 -5.157 29.676 1.00 96.62 195 GLY A N 1
ATOM 1512 C CA . GLY A 1 195 ? -16.255 -5.979 28.595 1.00 96.62 195 GLY A CA 1
ATOM 1513 C C . GLY A 1 195 ? -15.785 -5.138 27.414 1.00 96.62 195 GLY A C 1
ATOM 1514 O O . GLY A 1 195 ? -15.384 -3.988 27.590 1.00 96.62 195 GLY A O 1
ATOM 1515 N N . TYR A 1 196 ? -15.789 -5.721 26.217 1.00 97.62 196 TYR A N 1
ATOM 1516 C CA . TYR A 1 196 ? -15.110 -5.137 25.063 1.00 97.62 196 TYR A CA 1
ATOM 1517 C C . TYR A 1 196 ? -16.021 -4.272 24.194 1.00 97.62 196 TYR A C 1
ATOM 1519 O O . TYR A 1 196 ? -17.085 -4.713 23.761 1.00 97.62 196 TYR A O 1
ATOM 1527 N N . ILE A 1 197 ? -15.551 -3.065 23.890 1.00 97.31 197 ILE A N 1
ATOM 1528 C CA . ILE A 1 197 ? -16.054 -2.208 22.814 1.00 97.31 197 ILE A CA 1
ATOM 1529 C C . ILE A 1 197 ? -15.029 -2.261 21.689 1.00 97.31 197 ILE A C 1
ATOM 1531 O O . ILE A 1 197 ? -13.829 -2.138 21.949 1.00 97.31 197 ILE A O 1
ATOM 1535 N N . THR A 1 198 ? -15.484 -2.402 20.445 1.00 97.25 198 THR A N 1
ATOM 1536 C CA . THR A 1 198 ? -14.603 -2.278 19.277 1.00 97.25 198 THR A CA 1
ATOM 1537 C C . THR A 1 198 ? -14.986 -1.067 18.442 1.00 97.25 198 THR A C 1
ATOM 1539 O O . THR A 1 198 ? -16.169 -0.779 18.269 1.00 97.25 198 THR A O 1
ATOM 1542 N N . VAL A 1 199 ? -13.989 -0.389 17.880 1.00 97.06 199 VAL A N 1
ATOM 1543 C CA . VAL A 1 199 ? -14.150 0.737 16.956 1.00 97.06 199 VAL A CA 1
ATOM 1544 C C . VAL A 1 199 ? -13.277 0.478 15.737 1.00 97.06 199 VAL A C 1
ATOM 1546 O O . VAL A 1 199 ? -12.061 0.359 15.858 1.00 97.06 199 VAL A O 1
ATOM 1549 N N . ASN A 1 200 ? -13.882 0.379 14.558 1.00 95.94 200 ASN A N 1
ATOM 1550 C CA . ASN A 1 200 ? -13.154 0.229 13.308 1.00 95.94 200 ASN A CA 1
ATOM 1551 C C . ASN A 1 200 ? -12.821 1.618 12.742 1.00 95.94 200 ASN A C 1
ATOM 1553 O O . ASN A 1 200 ? -13.721 2.367 12.359 1.00 95.94 200 ASN A O 1
ATOM 1557 N N . LEU A 1 201 ? -11.532 1.961 12.688 1.00 95.31 201 LEU A N 1
ATOM 1558 C CA . LEU A 1 201 ? -11.071 3.277 12.234 1.00 95.31 201 LEU A CA 1
ATOM 1559 C C . LEU A 1 201 ? -11.131 3.459 10.706 1.00 95.31 201 LEU A C 1
ATOM 1561 O O . LEU A 1 201 ? -11.047 4.592 10.242 1.00 95.31 201 LEU A O 1
ATOM 1565 N N . VAL A 1 202 ? -11.288 2.380 9.932 1.00 93.38 202 VAL A N 1
ATOM 1566 C CA . VAL A 1 202 ? -11.401 2.406 8.461 1.00 93.38 202 VAL A CA 1
ATOM 1567 C C . VAL A 1 202 ? -12.863 2.587 8.044 1.00 93.38 202 VAL A C 1
ATOM 1569 O O . VAL A 1 202 ? -13.207 3.541 7.355 1.00 93.38 202 VAL A O 1
ATOM 1572 N N . THR A 1 203 ? -13.765 1.714 8.502 1.00 93.19 203 THR A N 1
ATOM 1573 C CA . THR A 1 203 ? -15.190 1.749 8.120 1.00 93.19 203 THR A CA 1
ATOM 1574 C C . THR A 1 203 ? -15.985 2.793 8.906 1.00 93.19 203 THR A C 1
ATOM 1576 O O . THR A 1 203 ? -16.925 3.393 8.377 1.00 93.19 203 THR A O 1
ATOM 1579 N N . GLY A 1 204 ? -15.597 3.044 10.159 1.00 92.25 204 GLY A N 1
ATOM 1580 C CA . GLY A 1 204 ? -16.324 3.865 11.127 1.00 92.25 204 GLY A CA 1
ATOM 1581 C C . GLY A 1 204 ? -17.318 3.098 12.008 1.00 92.25 204 GLY A C 1
ATOM 1582 O O . GLY A 1 204 ? -18.017 3.713 12.810 1.00 92.25 204 GLY A O 1
ATOM 1583 N N . GLN A 1 205 ? -17.414 1.772 11.867 1.00 94.19 205 GLN A N 1
ATOM 1584 C CA . GLN A 1 205 ? -18.332 0.944 12.657 1.00 94.19 205 GLN A CA 1
ATOM 1585 C C . GLN A 1 205 ? -17.882 0.806 14.119 1.00 94.19 205 GLN A C 1
ATOM 1587 O O . GLN A 1 205 ? -16.689 0.719 14.411 1.00 94.19 205 GLN A O 1
ATOM 1592 N N . MET A 1 206 ? -18.846 0.715 15.038 1.00 95.62 206 MET A N 1
ATOM 1593 C CA . MET A 1 206 ? -18.609 0.480 16.466 1.00 95.62 206 MET A CA 1
ATOM 1594 C C . MET A 1 206 ? -19.488 -0.663 16.978 1.00 95.62 206 MET A C 1
ATOM 1596 O O . MET A 1 206 ? -20.610 -0.832 16.503 1.00 95.62 206 MET A O 1
ATOM 1600 N N . THR A 1 207 ? -19.002 -1.434 17.954 1.00 95.25 207 THR A N 1
ATOM 1601 C CA . THR A 1 207 ? -19.765 -2.518 18.599 1.00 95.25 207 THR A CA 1
ATOM 1602 C C . THR A 1 207 ? -19.863 -2.308 20.109 1.00 95.25 207 THR A C 1
ATOM 1604 O O . THR A 1 207 ? -18.971 -1.720 20.721 1.00 95.25 207 THR A O 1
ATOM 1607 N N . ASN A 1 208 ? -20.959 -2.783 20.710 1.00 93.81 208 ASN A N 1
ATOM 1608 C CA . ASN A 1 208 ? -21.256 -2.704 22.151 1.00 93.81 208 ASN A CA 1
ATOM 1609 C C . ASN A 1 208 ? -21.309 -1.276 22.747 1.00 93.81 208 ASN A C 1
ATOM 1611 O O . ASN A 1 208 ? -21.340 -1.103 23.966 1.00 93.81 208 ASN A O 1
ATOM 1615 N N . ALA A 1 209 ? -21.371 -0.257 21.890 1.00 92.50 209 ALA A N 1
ATOM 1616 C CA . ALA A 1 209 ? -21.627 1.135 22.240 1.00 92.50 209 ALA A CA 1
ATOM 1617 C C . ALA A 1 209 ? -23.114 1.484 22.050 1.00 92.50 209 ALA A C 1
ATOM 1619 O O . ALA A 1 209 ? -23.760 0.965 21.142 1.00 92.50 209 ALA A O 1
ATOM 1620 N N . LEU A 1 210 ? -23.627 2.412 22.863 1.00 92.81 210 LEU A N 1
ATOM 1621 C CA . LEU A 1 210 ? -24.954 3.022 22.695 1.00 92.81 210 LEU A CA 1
ATOM 1622 C C . LEU A 1 210 ? -24.995 3.894 21.430 1.00 92.81 210 LEU A C 1
ATOM 1624 O O . LEU A 1 210 ? -25.975 3.900 20.691 1.00 92.81 210 LEU A O 1
ATOM 1628 N N . SER A 1 211 ? -23.925 4.653 21.208 1.00 93.38 211 SER A N 1
ATOM 1629 C CA . SER A 1 211 ? -23.681 5.469 20.020 1.00 93.38 211 SER A CA 1
ATOM 1630 C C . SER A 1 211 ? -22.208 5.886 19.986 1.00 93.38 211 SER A C 1
ATOM 1632 O O . SER A 1 211 ? -21.465 5.665 20.946 1.00 93.38 211 SER A O 1
ATOM 1634 N N . GLY A 1 212 ? -21.766 6.511 18.899 1.00 93.75 212 GLY A N 1
ATOM 1635 C CA . GLY A 1 212 ? -20.431 7.088 18.826 1.00 93.75 212 GLY A CA 1
ATOM 1636 C C . GLY A 1 212 ? -20.157 7.777 17.497 1.00 93.75 212 GLY A C 1
ATOM 1637 O O . GLY A 1 212 ? -20.975 7.731 16.578 1.00 93.75 212 GLY A O 1
ATOM 1638 N N . SER A 1 213 ? -19.007 8.435 17.411 1.00 94.88 213 SER A N 1
ATOM 1639 C CA . SER A 1 213 ? -18.532 9.125 16.217 1.00 94.88 213 SER A CA 1
ATOM 1640 C C . SER A 1 213 ? -17.006 9.108 16.125 1.00 94.88 213 SER A C 1
ATOM 1642 O O . SER A 1 213 ? -16.289 8.900 17.107 1.00 94.88 213 SER A O 1
ATOM 1644 N N . LEU A 1 214 ? -16.516 9.324 14.908 1.00 95.69 214 LEU A N 1
ATOM 1645 C CA . LEU A 1 214 ? -15.107 9.459 14.559 1.00 95.69 214 LEU A CA 1
ATOM 1646 C C . LEU A 1 214 ? -14.946 10.774 13.796 1.00 95.69 214 LEU A C 1
ATOM 1648 O O . LEU A 1 214 ? -15.733 11.046 12.890 1.00 95.69 214 LEU A O 1
ATOM 1652 N N . SER A 1 215 ? -13.941 11.581 14.141 1.00 95.38 215 SER A N 1
ATOM 1653 C CA . SER A 1 215 ? -13.647 12.838 13.427 1.00 95.38 215 SER A CA 1
ATOM 1654 C C . SER A 1 215 ? -13.234 12.621 11.969 1.00 95.38 215 SER A C 1
ATOM 1656 O O . SER A 1 215 ? -13.410 13.494 11.126 1.00 95.38 215 SER A O 1
ATOM 1658 N N . SER A 1 216 ? -12.627 11.470 11.701 1.00 93.25 216 SER A N 1
ATOM 1659 C CA . SER A 1 216 ? -11.962 11.101 10.456 1.00 93.25 216 SER A CA 1
ATOM 1660 C C . SER A 1 216 ? -11.881 9.573 10.377 1.00 93.25 216 SER A C 1
ATOM 1662 O O . SER A 1 216 ? -11.926 8.885 11.399 1.00 93.25 216 SER A O 1
ATOM 1664 N N . ARG A 1 217 ? -11.783 9.033 9.160 1.00 93.94 217 ARG A N 1
ATOM 1665 C CA . ARG A 1 217 ? -11.564 7.601 8.901 1.00 93.94 217 ARG A CA 1
ATOM 1666 C C . ARG A 1 217 ? -10.207 7.398 8.242 1.00 93.94 217 ARG A C 1
ATOM 1668 O O . ARG A 1 217 ? -9.676 8.321 7.633 1.00 93.94 217 ARG A O 1
ATOM 1675 N N . ILE A 1 218 ? -9.619 6.224 8.429 1.00 93.12 218 ILE A N 1
ATOM 1676 C CA . ILE A 1 218 ? -8.385 5.808 7.762 1.00 93.12 218 ILE A CA 1
ATOM 1677 C C . ILE A 1 218 ? -8.771 5.347 6.358 1.00 93.12 218 ILE 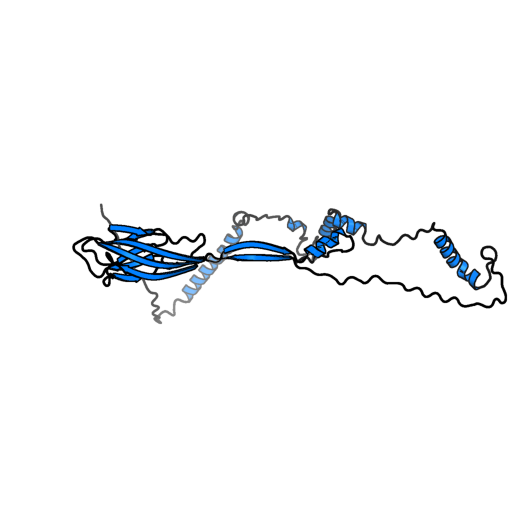A C 1
ATOM 1679 O O . ILE A 1 218 ? -9.459 4.339 6.217 1.00 93.12 218 ILE A O 1
ATOM 1683 N N . THR A 1 219 ? -8.324 6.081 5.342 1.00 90.62 219 THR A N 1
ATOM 1684 C CA . THR A 1 219 ? -8.580 5.771 3.931 1.00 90.62 219 THR A CA 1
ATOM 1685 C C . THR A 1 219 ? -7.249 5.717 3.195 1.00 90.62 219 THR A C 1
ATOM 1687 O O . THR A 1 219 ? -6.543 6.717 3.147 1.00 90.62 219 THR A O 1
ATOM 1690 N N . LEU A 1 220 ? -6.938 4.557 2.623 1.00 91.25 220 LEU A N 1
ATOM 1691 C CA . LEU A 1 220 ? -5.917 4.374 1.592 1.00 91.25 220 LEU A CA 1
ATOM 1692 C C . LEU A 1 220 ? -6.651 4.012 0.292 1.00 91.25 220 LEU A C 1
ATOM 1694 O O . LEU A 1 220 ? -7.714 3.386 0.362 1.00 91.25 220 LEU A O 1
ATOM 1698 N N . HIS A 1 221 ? -6.122 4.388 -0.872 1.00 90.94 221 HIS A N 1
ATOM 1699 C CA . HIS A 1 221 ? -6.669 3.927 -2.157 1.00 90.94 221 HIS A CA 1
ATOM 1700 C C . HIS A 1 221 ? -6.111 2.546 -2.522 1.00 90.94 221 HIS A C 1
ATOM 1702 O O . HIS A 1 221 ? -6.821 1.721 -3.100 1.00 90.94 221 HIS A O 1
ATOM 1708 N N . HIS A 1 222 ? -4.871 2.271 -2.115 1.00 91.94 222 HIS A N 1
ATOM 1709 C CA . HIS A 1 222 ? -4.207 0.978 -2.264 1.00 91.94 222 HIS A CA 1
ATOM 1710 C C . HIS A 1 222 ? -4.276 0.124 -0.981 1.00 91.94 222 HIS A C 1
ATOM 1712 O O . HIS A 1 222 ? -4.654 0.589 0.095 1.00 91.94 222 HIS A O 1
ATOM 1718 N N . ALA A 1 223 ? -3.933 -1.165 -1.089 1.00 91.88 223 ALA A N 1
ATOM 1719 C CA . ALA A 1 223 ? -4.006 -2.113 0.028 1.00 91.88 223 ALA A CA 1
ATOM 1720 C C . ALA A 1 223 ? -3.145 -1.675 1.232 1.00 91.88 223 ALA A C 1
ATOM 1722 O O . ALA A 1 223 ? -2.098 -1.063 1.061 1.00 91.88 223 ALA A O 1
ATOM 1723 N N . CYS A 1 224 ? -3.558 -2.003 2.458 1.00 93.69 224 CYS A N 1
ATOM 1724 C CA . CYS A 1 224 ? -2.833 -1.635 3.681 1.00 93.69 224 CYS A CA 1
ATOM 1725 C C . CYS A 1 224 ? -1.608 -2.545 3.887 1.00 93.69 224 CYS A C 1
ATOM 1727 O O . CYS A 1 224 ? -1.771 -3.748 4.092 1.00 93.69 224 CYS A O 1
ATOM 1729 N N . SER A 1 225 ? -0.399 -1.971 3.876 1.00 94.69 225 SER A N 1
ATOM 1730 C CA . SER A 1 225 ? 0.862 -2.681 4.155 1.00 94.69 225 SER A CA 1
ATOM 1731 C C . SER A 1 225 ? 1.258 -2.561 5.626 1.00 94.69 225 SER A C 1
ATOM 1733 O O . SER A 1 225 ? 1.486 -3.565 6.303 1.00 94.69 225 SER A O 1
ATOM 1735 N N . ALA A 1 226 ? 1.250 -1.334 6.156 1.00 94.75 226 ALA A N 1
ATOM 1736 C CA . ALA A 1 226 ? 1.468 -1.062 7.571 1.00 94.75 226 ALA A CA 1
ATOM 1737 C C . ALA A 1 226 ? 0.398 -0.109 8.119 1.00 94.75 226 ALA A C 1
ATOM 1739 O O . ALA A 1 226 ? 0.001 0.848 7.461 1.00 94.75 226 ALA A O 1
ATOM 1740 N N . LEU A 1 227 ? -0.044 -0.351 9.353 1.00 96.06 227 LEU A N 1
ATOM 1741 C CA . LEU A 1 227 ? -0.877 0.567 10.128 1.00 96.06 227 LEU A CA 1
ATOM 1742 C C . LEU A 1 227 ? -0.439 0.486 11.590 1.00 96.06 227 LEU A C 1
ATOM 1744 O O . LEU A 1 227 ? -0.419 -0.599 12.171 1.00 96.06 227 LEU A O 1
ATOM 1748 N N . SER A 1 228 ? -0.098 1.639 12.159 1.00 94.06 228 SER A N 1
ATOM 1749 C CA . SER A 1 228 ? 0.259 1.834 13.562 1.00 94.06 228 SER A CA 1
ATOM 1750 C C . SER A 1 228 ? -0.595 2.948 14.166 1.00 94.06 228 SER A C 1
ATOM 1752 O O . SER A 1 228 ? -0.974 3.899 13.478 1.00 94.06 228 SER A O 1
ATOM 1754 N N . VAL A 1 229 ? -0.914 2.839 15.457 1.00 95.81 229 VAL A N 1
ATOM 1755 C CA . VAL A 1 229 ? -1.741 3.815 16.178 1.00 95.81 229 VAL A CA 1
ATOM 1756 C C . VAL A 1 229 ? -1.168 4.098 17.562 1.00 95.81 229 VAL A C 1
ATOM 1758 O O . VAL A 1 229 ? -1.110 3.215 18.417 1.00 95.81 229 VAL A O 1
ATOM 1761 N N . GLY A 1 230 ? -0.811 5.360 17.802 1.00 95.38 230 GLY A N 1
ATOM 1762 C CA . GLY A 1 230 ? -0.485 5.884 19.127 1.00 95.38 230 GLY A CA 1
ATOM 1763 C C . GLY A 1 230 ? -1.729 6.455 19.804 1.00 95.38 230 GLY A C 1
ATOM 1764 O O . GLY A 1 230 ? -2.351 7.378 19.280 1.00 95.38 230 GLY A O 1
ATOM 1765 N N . ILE A 1 231 ? -2.098 5.932 20.975 1.00 96.25 231 ILE A N 1
ATOM 1766 C CA . ILE A 1 231 ? -3.191 6.482 21.791 1.00 96.25 231 ILE A CA 1
ATOM 1767 C C . ILE A 1 231 ? -2.631 7.613 22.658 1.00 96.25 231 ILE A C 1
ATOM 1769 O O . ILE A 1 231 ? -1.806 7.368 23.534 1.00 96.25 231 ILE A O 1
ATOM 1773 N N . GLN A 1 232 ? -3.095 8.841 22.423 1.00 95.25 232 GLN A N 1
ATOM 1774 C CA . GLN A 1 232 ? -2.642 10.040 23.133 1.00 95.25 232 GLN A CA 1
ATOM 1775 C C . GLN A 1 232 ? -3.356 10.188 24.483 1.00 95.25 232 GLN A C 1
ATOM 1777 O O . GLN A 1 232 ? -2.736 10.494 25.501 1.00 95.25 232 GLN A O 1
ATOM 1782 N N . SER A 1 233 ? -4.672 9.954 24.518 1.00 95.12 233 SER A N 1
ATOM 1783 C CA . SER A 1 233 ? -5.467 10.064 25.745 1.00 95.12 233 SER A CA 1
ATOM 1784 C C . SER A 1 233 ? -6.766 9.257 25.696 1.00 95.12 233 SER A C 1
ATOM 1786 O O . SER A 1 233 ? -7.281 8.936 24.625 1.00 95.12 233 SER A O 1
ATOM 1788 N N . ILE A 1 234 ? -7.297 8.941 26.882 1.00 97.12 234 ILE A N 1
ATOM 1789 C CA . ILE A 1 234 ? -8.634 8.367 27.084 1.00 97.12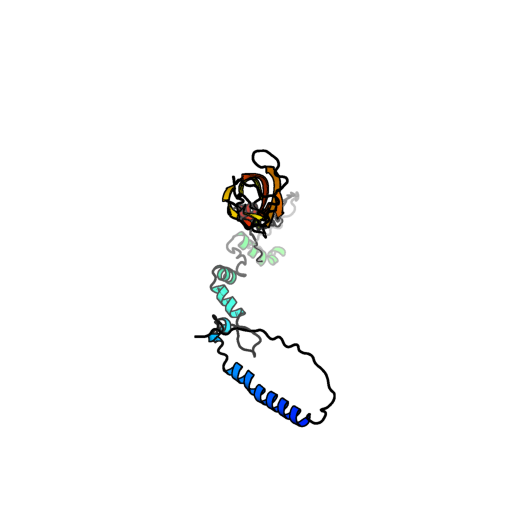 234 ILE A CA 1
ATOM 1790 C C . ILE A 1 234 ? -9.275 9.104 28.267 1.00 97.12 234 ILE A C 1
ATOM 1792 O O . ILE A 1 234 ? -8.821 8.978 29.411 1.00 97.12 234 ILE A O 1
ATOM 1796 N N . TYR A 1 235 ? -10.326 9.870 27.987 1.00 97.12 235 TYR A N 1
ATOM 1797 C CA . TYR A 1 235 ? -11.034 10.728 28.936 1.00 97.12 235 TYR A CA 1
ATOM 1798 C C . TYR A 1 235 ? -12.529 10.381 29.023 1.00 97.12 235 TYR A C 1
ATOM 1800 O O . TYR A 1 235 ? -13.112 9.824 28.096 1.00 97.12 235 TYR A O 1
ATOM 1808 N N . ASN A 1 236 ? -13.161 10.737 30.139 1.00 95.12 236 ASN A N 1
ATOM 1809 C CA . ASN A 1 236 ? -14.607 10.717 30.356 1.00 95.12 236 ASN A CA 1
ATOM 1810 C C . ASN A 1 236 ? -14.990 12.067 30.975 1.00 95.12 236 ASN A C 1
ATOM 1812 O O . ASN A 1 236 ? -14.641 12.331 32.121 1.00 95.12 236 ASN A O 1
ATOM 1816 N N . ASN A 1 237 ? -15.658 12.932 30.203 1.00 89.06 237 ASN A N 1
ATOM 1817 C CA . ASN A 1 237 ? -15.990 14.309 30.605 1.00 89.06 237 ASN A CA 1
ATOM 1818 C C . ASN A 1 237 ? -14.772 15.125 31.108 1.00 89.06 237 ASN A C 1
ATOM 1820 O O . ASN A 1 237 ? -14.890 15.907 32.045 1.00 89.06 237 ASN A O 1
ATOM 1824 N N . GLY A 1 238 ? -13.600 14.928 30.491 1.00 88.50 238 GLY A N 1
ATOM 1825 C CA . GLY A 1 238 ? -12.332 15.577 30.863 1.00 88.50 2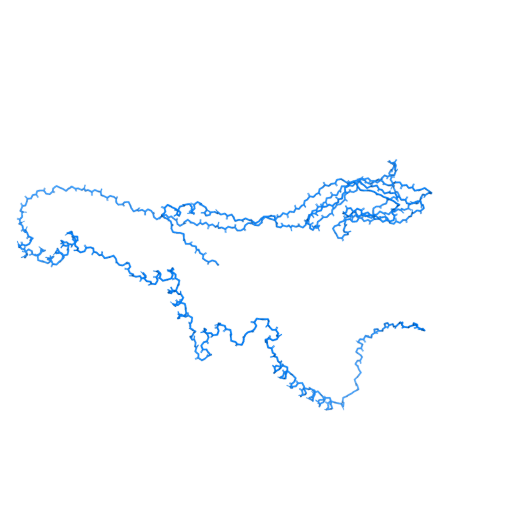38 GLY A CA 1
ATOM 1826 C C . GLY A 1 238 ? -11.441 14.783 31.831 1.00 88.50 238 GLY A C 1
ATOM 1827 O O . GLY A 1 238 ? -10.222 14.902 31.752 1.00 88.50 238 GLY A O 1
ATOM 1828 N N . ASP A 1 239 ? -12.001 13.910 32.675 1.00 93.69 239 ASP A N 1
ATOM 1829 C CA . ASP A 1 239 ? -11.224 13.104 33.631 1.00 93.69 239 ASP A CA 1
ATOM 1830 C C . ASP A 1 239 ? -10.623 11.846 32.988 1.00 93.69 239 ASP A C 1
ATOM 1832 O O . ASP A 1 239 ? -11.257 11.185 32.161 1.00 93.69 239 ASP A O 1
ATOM 1836 N N . ARG A 1 240 ? -9.392 11.467 33.368 1.00 95.00 240 ARG A N 1
ATOM 1837 C CA . ARG A 1 240 ? -8.694 10.308 32.773 1.00 95.00 240 ARG A CA 1
ATOM 1838 C C . ARG A 1 240 ? -9.404 8.998 33.127 1.00 95.00 240 ARG A C 1
ATOM 1840 O O . ARG A 1 240 ? -9.482 8.611 34.293 1.00 95.00 240 ARG A O 1
ATOM 1847 N N . ALA A 1 241 ? -9.866 8.267 32.115 1.00 95.50 241 ALA A N 1
ATOM 1848 C CA . ALA A 1 241 ? -10.666 7.056 32.288 1.00 95.50 241 ALA A CA 1
ATOM 1849 C C . ALA A 1 241 ? -9.797 5.817 32.594 1.00 95.50 241 ALA A C 1
ATOM 1851 O O . ALA A 1 241 ? -9.699 4.894 31.793 1.00 95.50 241 ALA A O 1
ATOM 1852 N N . THR A 1 242 ? -9.170 5.778 33.774 1.00 94.19 242 THR A N 1
ATOM 1853 C CA . THR A 1 242 ? -8.231 4.716 34.219 1.00 94.19 242 THR A CA 1
ATOM 1854 C C . THR A 1 242 ? -8.815 3.298 34.286 1.00 94.19 242 THR A C 1
ATOM 1856 O O . THR A 1 242 ? -8.076 2.327 34.407 1.00 94.19 242 THR A O 1
ATOM 1859 N N . TRP A 1 243 ? -10.137 3.170 34.209 1.00 93.88 243 TRP A N 1
ATOM 1860 C CA . TRP A 1 243 ? -10.893 1.915 34.162 1.00 93.88 243 TRP A CA 1
ATOM 1861 C C . TRP A 1 243 ? -11.149 1.414 32.726 1.00 93.88 243 TRP A C 1
ATOM 1863 O O . TRP A 1 243 ? -11.785 0.368 32.554 1.00 93.88 243 TRP A O 1
ATOM 1873 N N . VAL A 1 244 ? -10.651 2.131 31.715 1.00 96.38 244 VAL A N 1
ATOM 1874 C CA . VAL A 1 244 ? -10.538 1.674 30.326 1.00 96.38 244 VAL A CA 1
ATOM 1875 C C . VAL A 1 244 ? -9.086 1.313 30.038 1.00 96.38 244 VAL A C 1
ATOM 1877 O O . VAL A 1 244 ? -8.185 2.112 30.292 1.00 96.38 244 VAL A O 1
ATOM 1880 N N . SER A 1 245 ? -8.856 0.140 29.455 1.00 95.25 245 SER A N 1
ATOM 1881 C CA . SER A 1 245 ? -7.560 -0.227 28.878 1.00 95.25 245 SER A CA 1
ATOM 1882 C C . SER A 1 245 ? -7.693 -0.579 27.398 1.00 95.25 245 SER A C 1
ATOM 1884 O O . SER A 1 245 ? -8.757 -0.981 26.925 1.00 95.25 245 SER A O 1
ATOM 1886 N N . VAL A 1 246 ? -6.607 -0.406 26.646 1.00 96.81 246 VAL A N 1
ATOM 1887 C CA . VAL A 1 246 ? -6.530 -0.818 25.241 1.00 96.81 246 VAL A CA 1
ATOM 1888 C C . VAL A 1 246 ? -6.170 -2.299 25.217 1.00 96.81 246 VAL A C 1
ATOM 1890 O O . VAL A 1 246 ? -5.101 -2.679 25.686 1.00 96.81 246 VAL A O 1
ATOM 1893 N N . ALA A 1 247 ? -7.072 -3.134 24.707 1.00 96.25 247 ALA A N 1
ATOM 1894 C CA . ALA A 1 247 ? -6.880 -4.581 24.606 1.00 96.25 247 ALA A CA 1
ATOM 1895 C C . ALA A 1 247 ? -6.387 -5.024 23.217 1.00 96.25 247 ALA A C 1
ATOM 1897 O O . ALA A 1 247 ? -5.881 -6.132 23.071 1.00 96.25 247 ALA A O 1
ATOM 1898 N N . GLY A 1 248 ? -6.513 -4.163 22.205 1.00 95.62 248 GLY A N 1
ATOM 1899 C CA . GLY A 1 248 ? -5.960 -4.382 20.871 1.00 95.62 248 GLY A CA 1
ATOM 1900 C C . GLY A 1 248 ? -5.842 -3.068 20.108 1.00 95.62 248 GLY A C 1
ATOM 1901 O O . GLY A 1 248 ? -6.758 -2.245 20.154 1.00 95.62 248 GLY A O 1
ATOM 1902 N N . LEU A 1 249 ? -4.709 -2.868 19.432 1.00 96.19 249 LEU A N 1
ATOM 1903 C CA . LEU A 1 249 ? -4.465 -1.706 18.578 1.00 96.19 249 LEU A CA 1
ATOM 1904 C C . LEU A 1 249 ? -4.846 -2.001 17.113 1.00 96.19 249 LEU A C 1
ATOM 1906 O O . LEU A 1 249 ? -4.644 -3.129 16.651 1.00 96.19 249 LEU A O 1
ATOM 1910 N N . PRO A 1 250 ? -5.342 -0.997 16.368 1.00 95.25 250 PRO A N 1
ATOM 1911 C CA . PRO A 1 250 ? -5.543 -1.070 14.921 1.00 95.25 250 PRO A CA 1
ATOM 1912 C C . PRO A 1 250 ? -4.271 -1.463 14.164 1.00 95.25 250 PRO A C 1
ATOM 1914 O O . PRO A 1 250 ? -3.199 -0.924 14.428 1.00 95.25 250 PRO A O 1
ATOM 1917 N N . ASN A 1 251 ? -4.410 -2.358 13.189 1.00 95.12 251 ASN A N 1
ATOM 1918 C CA . ASN A 1 251 ? -3.390 -2.708 12.200 1.00 95.12 251 ASN A CA 1
ATOM 1919 C C . ASN A 1 251 ? -4.066 -3.201 10.900 1.00 95.12 251 ASN A C 1
ATOM 1921 O O . ASN A 1 251 ? -5.290 -3.338 10.848 1.00 95.12 251 ASN A O 1
ATOM 1925 N N . CYS A 1 252 ? -3.299 -3.469 9.839 1.00 93.12 252 CYS A N 1
ATOM 1926 C CA . CYS A 1 252 ? -3.875 -3.913 8.562 1.00 93.12 252 CYS A CA 1
ATOM 1927 C C . CYS A 1 252 ? -4.581 -5.281 8.667 1.00 93.12 252 CYS A C 1
ATOM 1929 O O . CYS A 1 252 ? -5.635 -5.476 8.066 1.00 93.12 252 CYS A O 1
ATOM 1931 N N . GLN A 1 253 ? -4.049 -6.216 9.465 1.00 93.44 253 GLN A N 1
ATOM 1932 C CA . GLN A 1 253 ? -4.581 -7.581 9.595 1.00 93.44 253 GLN A CA 1
ATOM 1933 C C . GLN A 1 253 ? -5.929 -7.627 10.329 1.00 93.44 253 GLN A C 1
ATOM 1935 O O . GLN A 1 253 ? -6.787 -8.435 9.985 1.00 93.44 253 GLN A O 1
ATOM 1940 N N . ASN A 1 254 ? -6.146 -6.748 11.314 1.00 93.44 254 ASN A N 1
ATOM 1941 C CA . ASN A 1 254 ? -7.429 -6.614 12.012 1.00 93.44 254 ASN A CA 1
ATOM 1942 C C . ASN A 1 254 ? -8.380 -5.587 11.369 1.00 93.44 254 ASN A C 1
ATOM 1944 O O . ASN A 1 254 ? -9.370 -5.209 11.992 1.00 93.44 254 ASN A O 1
ATOM 1948 N N . ASN A 1 255 ? -8.100 -5.149 10.134 1.00 90.88 255 ASN A N 1
ATOM 1949 C CA . ASN A 1 255 ? -8.886 -4.157 9.395 1.00 90.88 255 ASN A CA 1
ATOM 1950 C C . ASN A 1 255 ? -9.086 -2.838 10.177 1.00 90.88 255 ASN A C 1
ATOM 1952 O O . ASN A 1 255 ? -10.179 -2.274 10.207 1.00 90.88 255 ASN A O 1
ATOM 1956 N N . GLY A 1 256 ? -8.044 -2.364 10.867 1.00 92.94 256 GLY A N 1
ATOM 1957 C CA . GLY A 1 256 ? -8.064 -1.096 11.599 1.00 92.94 256 GLY A CA 1
ATOM 1958 C C . GLY A 1 256 ? -8.919 -1.091 12.875 1.00 92.94 256 GLY A C 1
ATOM 1959 O O . GLY A 1 256 ? -9.472 -0.049 13.236 1.00 92.94 256 GLY A O 1
ATOM 1960 N N . LEU A 1 257 ? -9.055 -2.233 13.555 1.00 96.38 257 LEU A N 1
ATOM 1961 C CA . LEU A 1 257 ? -9.913 -2.388 14.731 1.00 96.38 257 LEU A CA 1
ATOM 1962 C C . LEU A 1 257 ? -9.202 -1.998 16.040 1.00 96.38 257 LEU A C 1
ATOM 1964 O O . LEU A 1 257 ? -8.269 -2.663 16.489 1.00 96.38 257 LEU A O 1
ATOM 1968 N N . LEU A 1 258 ? -9.691 -0.941 16.689 1.00 96.94 258 LEU A N 1
ATOM 1969 C CA . LEU A 1 258 ? -9.350 -0.574 18.063 1.00 96.94 258 LEU A CA 1
ATOM 1970 C C . LEU A 1 258 ? -10.256 -1.351 19.025 1.00 96.94 258 LEU A C 1
ATOM 1972 O O . LEU A 1 258 ? -11.479 -1.262 18.914 1.00 96.94 258 LEU A O 1
ATOM 1976 N N . THR A 1 259 ? -9.675 -2.052 19.998 1.00 97.50 259 THR A N 1
ATOM 1977 C CA . THR A 1 259 ? -10.425 -2.796 21.024 1.00 97.50 259 THR A CA 1
ATOM 1978 C C . THR A 1 259 ? -10.158 -2.218 22.410 1.00 97.50 259 THR A C 1
ATOM 1980 O O . THR A 1 259 ? -9.017 -2.163 22.872 1.00 97.50 259 THR A O 1
ATOM 1983 N N . LEU A 1 260 ? -11.230 -1.818 23.092 1.00 97.38 260 LEU A N 1
ATOM 1984 C CA . LEU A 1 260 ? -11.230 -1.178 24.407 1.00 97.38 260 LEU A CA 1
ATOM 1985 C C . LEU A 1 260 ? -11.862 -2.119 25.436 1.00 97.38 260 LEU A C 1
ATOM 1987 O O . LEU A 1 260 ? -12.948 -2.643 25.200 1.00 97.38 260 LEU A O 1
ATOM 1991 N N . ASN A 1 261 ? -11.220 -2.309 26.587 1.00 97.81 261 ASN A N 1
ATOM 1992 C CA . ASN A 1 261 ? -11.742 -3.099 27.699 1.00 97.81 261 ASN A CA 1
ATOM 1993 C C . ASN A 1 261 ? -12.317 -2.185 28.789 1.00 97.81 261 ASN A C 1
ATOM 1995 O O . ASN A 1 261 ? -11.592 -1.402 29.404 1.00 97.81 261 ASN A O 1
ATOM 1999 N N . ILE A 1 262 ? -13.621 -2.303 29.035 1.00 97.25 262 ILE A N 1
ATOM 2000 C CA . ILE A 1 262 ? -14.370 -1.556 30.043 1.00 97.25 262 ILE A CA 1
ATOM 2001 C C . ILE A 1 262 ? -14.431 -2.378 31.337 1.00 97.25 262 ILE A C 1
ATOM 2003 O O . ILE A 1 262 ? -15.278 -3.260 31.502 1.00 97.25 262 ILE A O 1
ATOM 2007 N N . THR A 1 263 ? -13.531 -2.086 32.280 1.00 95.94 263 THR A N 1
ATOM 2008 C CA . THR A 1 263 ? -13.390 -2.870 33.528 1.00 95.94 263 THR A CA 1
ATOM 2009 C C . THR A 1 263 ? -14.399 -2.477 34.616 1.00 95.94 263 THR A C 1
ATOM 2011 O O . THR A 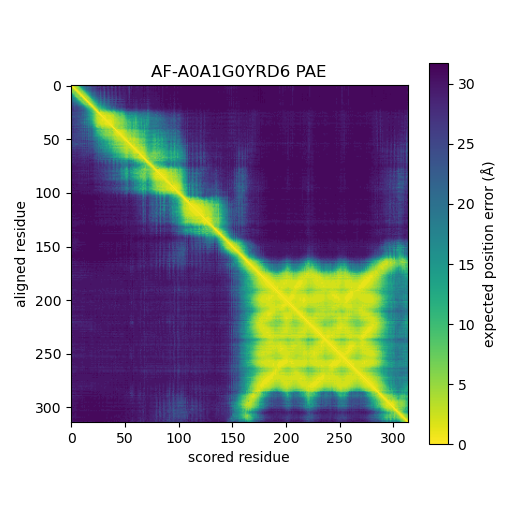1 263 ? -14.766 -3.295 35.472 1.00 95.94 263 THR A O 1
ATOM 2014 N N . LYS A 1 264 ? -14.886 -1.229 34.586 1.00 94.25 264 LYS A N 1
ATOM 2015 C CA . LYS A 1 264 ? -15.814 -0.644 35.563 1.00 94.25 264 LYS A CA 1
ATOM 2016 C C . LYS A 1 264 ? -17.112 -0.212 34.889 1.00 94.25 264 LYS A C 1
ATOM 2018 O O . LYS A 1 264 ? -17.093 0.472 33.875 1.00 94.25 264 LYS A O 1
ATOM 2023 N N . SER A 1 265 ? -18.227 -0.585 35.505 1.00 92.75 265 SER A N 1
ATOM 2024 C CA . SER A 1 265 ? -19.574 -0.202 35.099 1.00 92.75 265 SER A CA 1
ATOM 2025 C C . SER A 1 265 ? -20.114 0.934 35.975 1.00 92.75 265 SER A C 1
ATOM 2027 O O . SER A 1 265 ? -19.712 1.093 37.130 1.00 92.75 265 SER A O 1
ATOM 2029 N N . PHE A 1 266 ? -21.047 1.718 35.431 1.00 93.12 266 PHE A N 1
ATOM 2030 C CA . PHE A 1 266 ? -21.665 2.870 36.097 1.00 93.12 266 PHE A CA 1
ATOM 2031 C C . PHE A 1 266 ? -23.191 2.837 35.920 1.00 93.12 266 PHE A C 1
ATOM 2033 O O . PHE A 1 266 ? -23.684 2.303 34.932 1.00 93.12 266 PHE A O 1
ATOM 2040 N N . LYS A 1 267 ? -23.953 3.420 36.860 1.00 94.56 267 LYS A N 1
ATOM 2041 C CA . LYS A 1 267 ? -25.436 3.399 36.841 1.00 94.56 267 LYS A CA 1
ATOM 2042 C C . LYS A 1 267 ? -26.083 4.333 35.800 1.00 94.56 267 LYS A C 1
ATOM 2044 O O . LYS A 1 267 ? -27.289 4.250 35.584 1.00 94.56 267 LYS A O 1
ATOM 2049 N N . ARG A 1 268 ? -25.295 5.211 35.175 1.00 93.69 268 ARG A N 1
ATOM 2050 C CA . ARG A 1 268 ? -25.680 6.091 34.059 1.00 93.69 268 ARG A CA 1
ATOM 2051 C C . ARG A 1 268 ? -24.883 5.712 32.817 1.00 93.69 268 ARG A C 1
ATOM 2053 O O . ARG A 1 268 ? -23.788 5.174 32.964 1.00 93.69 268 ARG A O 1
ATOM 2060 N N . ASP A 1 269 ? -25.412 6.016 31.642 1.00 94.62 269 ASP A N 1
ATOM 2061 C CA . ASP A 1 269 ? -24.663 5.978 30.386 1.00 94.62 269 ASP A CA 1
ATOM 2062 C C . ASP A 1 269 ? -23.596 7.095 30.401 1.00 94.62 269 ASP A C 1
ATOM 2064 O O . ASP A 1 269 ? -23.759 8.101 31.104 1.00 94.62 269 ASP A O 1
ATOM 2068 N N . TYR A 1 270 ? -22.470 6.917 29.707 1.00 94.00 270 TYR A N 1
ATOM 2069 C CA . TYR A 1 270 ? -21.341 7.856 29.797 1.00 94.00 270 TYR A CA 1
ATOM 2070 C C . TYR A 1 270 ? -20.513 7.957 28.508 1.00 94.00 270 TYR A C 1
ATOM 2072 O O . TYR A 1 270 ? -20.347 6.952 27.816 1.00 94.00 270 TYR A O 1
ATOM 2080 N N . PRO A 1 271 ? -19.945 9.139 28.201 1.00 95.44 271 PRO A N 1
ATOM 2081 C CA . PRO A 1 271 ? -19.058 9.315 27.065 1.00 95.44 271 PRO A CA 1
ATOM 2082 C C . PRO A 1 271 ? -17.624 8.895 27.410 1.00 95.44 271 PRO A C 1
ATOM 2084 O O . PRO A 1 271 ? -17.106 9.176 28.494 1.00 95.44 271 PRO A O 1
ATOM 2087 N N . LEU A 1 272 ? -16.962 8.283 26.439 1.00 96.31 272 LEU A N 1
ATOM 2088 C CA . LEU A 1 272 ? -15.517 8.163 26.334 1.00 96.31 272 LEU A CA 1
ATOM 2089 C C . LEU A 1 272 ? -15.036 9.018 25.166 1.00 96.31 272 LEU A C 1
ATOM 2091 O O . LEU A 1 272 ? -15.634 9.007 24.094 1.00 96.31 272 LEU A O 1
ATOM 2095 N N . GLN A 1 273 ? -13.952 9.749 25.392 1.00 96.75 273 GLN A N 1
ATOM 2096 C CA . GLN A 1 273 ? -13.282 10.614 24.429 1.00 96.75 273 GLN A CA 1
ATOM 2097 C C . GLN A 1 273 ? -11.844 10.114 24.294 1.00 96.75 273 GLN A C 1
ATOM 2099 O O . GLN A 1 273 ? -11.109 10.075 25.280 1.00 96.75 273 GLN A O 1
ATOM 2104 N N . ILE A 1 274 ? -11.454 9.690 23.096 1.00 96.69 274 ILE A N 1
ATOM 2105 C CA . ILE A 1 274 ? -10.147 9.085 22.825 1.00 96.69 274 ILE A CA 1
ATOM 2106 C C . ILE A 1 274 ? -9.467 9.914 21.747 1.00 96.69 274 ILE A C 1
ATOM 2108 O O . ILE A 1 274 ? -9.994 10.024 20.641 1.00 96.69 274 ILE A O 1
ATOM 2112 N N . ALA A 1 275 ? -8.300 10.473 22.055 1.00 96.38 275 ALA A N 1
ATOM 2113 C CA . ALA A 1 275 ? -7.438 11.084 21.052 1.00 96.38 275 ALA A CA 1
ATOM 2114 C C . ALA A 1 275 ? -6.359 10.077 20.649 1.00 96.38 275 ALA A C 1
ATOM 2116 O O . ALA A 1 275 ? -5.694 9.494 21.511 1.00 96.38 275 ALA A O 1
ATOM 2117 N N . LEU A 1 276 ? -6.177 9.872 19.348 1.00 96.31 276 LEU A N 1
ATOM 2118 C CA . LEU A 1 276 ? -5.150 8.989 18.805 1.00 96.31 276 LEU A CA 1
ATOM 2119 C C . LEU A 1 276 ? -4.522 9.566 17.537 1.00 96.31 276 LEU A C 1
ATOM 2121 O O . LEU A 1 276 ? -5.128 10.378 16.841 1.00 96.31 276 LEU A O 1
ATOM 2125 N N . THR A 1 277 ? -3.308 9.123 17.234 1.00 96.88 277 THR A N 1
ATOM 2126 C CA . THR A 1 277 ? -2.604 9.419 15.985 1.00 96.88 277 THR A CA 1
ATOM 2127 C C . THR A 1 277 ? -2.407 8.110 15.237 1.00 96.88 277 THR A C 1
ATOM 2129 O O . THR A 1 277 ? -1.795 7.184 15.767 1.00 96.88 277 THR A O 1
ATOM 2132 N N . ALA A 1 278 ? -2.946 8.026 14.024 1.00 95.75 278 ALA A N 1
ATOM 2133 C CA . ALA A 1 278 ? -2.788 6.889 13.131 1.00 95.75 278 ALA A CA 1
ATOM 2134 C C . ALA A 1 278 ? -1.738 7.197 12.060 1.00 95.75 278 ALA A C 1
ATOM 2136 O O . ALA A 1 278 ? -1.731 8.292 11.496 1.00 95.75 278 ALA A O 1
ATOM 2137 N N . GLN A 1 279 ? -0.886 6.217 11.774 1.00 96.00 279 GLN A N 1
ATOM 2138 C CA . GLN A 1 279 ? 0.061 6.217 10.663 1.00 96.00 279 GLN A CA 1
ATOM 2139 C C . GLN A 1 279 ? -0.213 4.979 9.814 1.00 96.00 27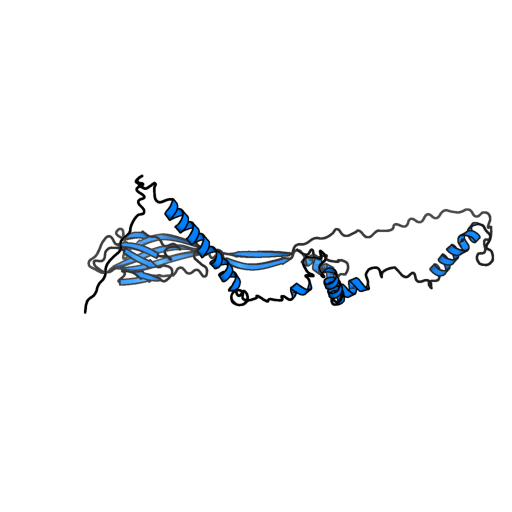9 GLN A C 1
ATOM 2141 O O . GLN A 1 279 ? -0.119 3.864 10.330 1.00 96.00 279 GLN A O 1
ATOM 2146 N N . ALA A 1 280 ? -0.575 5.161 8.546 1.00 95.50 280 ALA A N 1
ATOM 2147 C CA . ALA A 1 280 ? -0.853 4.062 7.626 1.00 95.50 280 ALA A CA 1
ATOM 2148 C C . ALA A 1 280 ? -0.051 4.220 6.334 1.00 95.50 280 ALA A C 1
ATOM 2150 O O . ALA A 1 280 ? 0.095 5.329 5.823 1.00 95.50 280 ALA A O 1
ATOM 2151 N N . VAL A 1 281 ? 0.454 3.101 5.822 1.00 95.69 281 VAL A N 1
ATOM 2152 C CA . VAL A 1 281 ? 1.266 3.019 4.607 1.00 95.69 281 VAL A CA 1
ATOM 2153 C C . VAL A 1 281 ? 0.671 1.952 3.696 1.00 95.69 281 VAL A C 1
ATOM 2155 O O . VAL A 1 281 ? 0.379 0.839 4.155 1.00 95.69 281 VAL A O 1
ATOM 2158 N N . SER A 1 282 ? 0.482 2.272 2.417 1.00 94.25 282 SER A N 1
ATOM 2159 C CA . SER A 1 282 ? -0.031 1.300 1.453 1.00 94.25 282 SER A CA 1
ATOM 2160 C C . SER A 1 282 ? 1.016 0.259 1.056 1.00 94.25 282 SER A C 1
ATOM 2162 O O . SER A 1 282 ? 2.221 0.427 1.245 1.00 94.25 282 SER A O 1
ATOM 2164 N N . SER A 1 283 ? 0.557 -0.834 0.455 1.00 91.88 283 SER A N 1
ATOM 2165 C CA . SER A 1 283 ? 1.379 -1.656 -0.423 1.00 91.88 283 SER A CA 1
ATOM 2166 C C . SER A 1 283 ? 1.938 -0.790 -1.546 1.00 91.88 283 SER A C 1
ATOM 2168 O O . SER A 1 283 ? 1.292 0.167 -1.985 1.00 91.88 283 SER A O 1
ATOM 2170 N N . ALA A 1 284 ? 3.138 -1.141 -1.998 1.00 88.94 284 ALA A N 1
ATOM 2171 C CA . ALA A 1 284 ? 3.750 -0.514 -3.152 1.00 88.94 284 ALA A CA 1
ATOM 2172 C C . ALA A 1 284 ? 2.883 -0.733 -4.404 1.00 88.94 284 ALA A C 1
ATOM 2174 O O . ALA A 1 284 ? 2.385 -1.842 -4.616 1.00 88.94 284 ALA A O 1
ATOM 2175 N N . TYR A 1 285 ? 2.713 0.310 -5.213 1.00 86.88 285 TYR A N 1
ATOM 2176 C CA . TYR A 1 285 ? 1.963 0.279 -6.469 1.00 86.88 285 TYR A CA 1
ATOM 2177 C C . TYR A 1 285 ? 2.783 0.895 -7.611 1.00 86.88 285 TYR A C 1
ATOM 2179 O O . TYR A 1 285 ? 3.755 1.616 -7.387 1.00 86.88 285 TYR A O 1
ATOM 2187 N N . GLU A 1 286 ? 2.408 0.578 -8.847 1.00 83.94 286 GLU A N 1
ATOM 2188 C CA . GLU A 1 286 ? 3.001 1.151 -10.056 1.00 83.94 286 GLU A CA 1
ATOM 2189 C C . GLU A 1 286 ? 2.380 2.531 -10.315 1.00 83.94 286 GLU A C 1
ATOM 2191 O O . GLU A 1 286 ? 1.184 2.630 -10.583 1.00 83.94 286 GLU A O 1
ATOM 2196 N N . GLY A 1 287 ? 3.173 3.596 -10.164 1.00 77.88 287 GLY A N 1
ATOM 2197 C CA . GLY A 1 287 ? 2.713 4.979 -10.317 1.00 77.88 287 GLY A CA 1
ATOM 2198 C C . GLY A 1 287 ? 2.789 5.471 -11.763 1.00 77.88 287 GLY A C 1
ATOM 2199 O O . GLY A 1 287 ? 1.812 5.992 -12.300 1.00 77.88 287 GLY A O 1
ATOM 2200 N N . ALA A 1 288 ? 3.942 5.282 -12.412 1.00 79.31 288 ALA A N 1
ATOM 2201 C CA . ALA A 1 288 ? 4.152 5.673 -13.805 1.00 79.31 288 ALA A CA 1
ATOM 2202 C C . ALA A 1 288 ? 5.252 4.845 -14.486 1.00 79.31 288 ALA A C 1
ATOM 2204 O O . ALA A 1 288 ? 6.372 4.745 -13.982 1.00 79.31 288 ALA A O 1
ATOM 2205 N N . GLU A 1 289 ? 4.956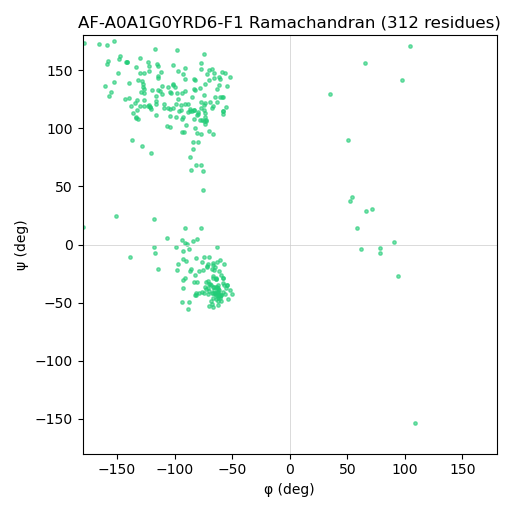 4.331 -15.678 1.00 79.69 289 GLU A N 1
ATOM 2206 C CA . GLU A 1 289 ? 5.950 3.804 -16.613 1.00 79.69 289 GLU A CA 1
ATOM 2207 C C . GLU A 1 289 ? 6.410 4.921 -17.561 1.00 79.69 289 GLU A C 1
ATOM 2209 O O . GLU A 1 289 ? 5.588 5.627 -18.150 1.00 79.69 289 GLU A O 1
ATOM 2214 N N . HIS A 1 290 ? 7.721 5.073 -17.746 1.00 82.75 290 HIS A N 1
ATOM 2215 C CA . HIS A 1 290 ? 8.284 5.927 -18.789 1.00 82.75 290 HIS A CA 1
ATOM 2216 C C . HIS A 1 290 ? 9.531 5.308 -19.428 1.00 82.75 290 HIS A C 1
ATOM 2218 O O . HIS A 1 290 ? 10.212 4.464 -18.847 1.00 82.75 290 HIS A O 1
ATOM 2224 N N . TRP A 1 291 ? 9.828 5.743 -20.650 1.00 78.94 291 TRP A N 1
ATOM 2225 C CA . TRP A 1 291 ? 11.048 5.377 -21.360 1.00 78.94 291 TRP A CA 1
ATOM 2226 C C . TRP A 1 291 ? 12.065 6.500 -21.220 1.00 78.94 291 TRP A C 1
ATOM 2228 O O . TRP A 1 291 ? 11.901 7.565 -21.814 1.00 78.94 291 TRP A O 1
ATOM 2238 N N . ASP A 1 292 ? 13.115 6.245 -20.448 1.00 81.25 292 ASP A N 1
ATOM 2239 C CA . ASP A 1 292 ? 14.289 7.105 -20.420 1.00 81.25 292 ASP A CA 1
ATOM 2240 C C . ASP A 1 292 ? 15.079 6.883 -21.719 1.00 81.25 292 ASP A C 1
ATOM 2242 O O . ASP A 1 292 ? 15.412 5.744 -22.071 1.00 81.25 292 ASP A O 1
ATOM 2246 N N . ASN A 1 293 ? 15.289 7.955 -22.487 1.00 80.56 293 ASN A N 1
ATOM 2247 C CA . ASN A 1 293 ? 15.772 7.893 -23.866 1.00 80.56 293 ASN A CA 1
ATOM 2248 C C . ASN A 1 293 ? 17.094 8.653 -24.040 1.00 80.56 293 ASN A C 1
ATOM 2250 O O . ASN A 1 293 ? 17.134 9.736 -24.634 1.00 80.56 293 ASN A O 1
ATOM 2254 N N . ASP A 1 294 ? 18.192 8.018 -23.620 1.00 79.75 294 ASP A N 1
ATOM 2255 C CA . ASP A 1 294 ? 19.561 8.497 -23.864 1.00 79.75 294 ASP A CA 1
ATOM 2256 C C . ASP A 1 294 ? 19.863 8.694 -25.370 1.00 79.75 294 ASP A C 1
ATOM 2258 O O . ASP A 1 294 ? 20.843 9.347 -25.731 1.00 79.75 294 ASP A O 1
ATOM 2262 N N . CYS A 1 295 ? 19.054 8.123 -26.276 1.00 77.19 295 CYS A N 1
ATOM 2263 C CA . CYS A 1 295 ? 19.277 8.189 -27.721 1.00 77.19 295 CYS A CA 1
ATOM 2264 C C . CYS A 1 295 ? 18.797 9.483 -28.388 1.00 77.19 295 CYS A C 1
ATOM 2266 O O . CYS A 1 295 ? 19.186 9.715 -29.532 1.00 77.19 295 CYS A O 1
ATOM 2268 N N . ALA A 1 296 ? 18.023 10.353 -27.730 1.00 77.06 296 ALA A N 1
ATOM 2269 C CA . ALA A 1 296 ? 17.483 11.559 -28.375 1.00 77.06 296 ALA A CA 1
ATOM 2270 C C . ALA A 1 296 ? 18.546 12.445 -29.093 1.00 77.06 296 ALA A C 1
ATOM 2272 O O . ALA A 1 296 ? 18.283 12.889 -30.215 1.00 77.06 296 ALA A O 1
ATOM 2273 N N . PRO A 1 297 ? 19.776 12.650 -28.562 1.00 74.44 297 PRO A N 1
ATOM 2274 C CA . PRO A 1 297 ? 20.840 13.390 -29.259 1.00 74.44 297 PRO A CA 1
ATOM 2275 C C . PRO A 1 297 ? 21.456 12.662 -30.470 1.00 74.44 297 PRO A C 1
ATOM 2277 O O . PRO A 1 297 ? 22.143 13.288 -31.275 1.00 74.44 297 PRO A O 1
ATOM 2280 N N . LEU A 1 298 ? 21.252 11.347 -30.597 1.00 71.88 298 LEU A N 1
ATOM 2281 C CA . LEU A 1 298 ? 21.663 10.531 -31.748 1.00 71.88 298 LEU A CA 1
ATOM 2282 C C . LEU A 1 298 ? 20.539 10.415 -32.781 1.00 71.88 298 LEU A C 1
ATOM 2284 O O . LEU A 1 298 ? 20.789 10.498 -33.982 1.00 71.88 298 LEU A O 1
ATOM 2288 N N . GLU A 1 299 ? 19.295 10.310 -32.317 1.00 72.56 299 GLU A N 1
ATOM 2289 C CA . GLU A 1 299 ? 18.096 10.352 -33.154 1.00 72.56 299 GLU A CA 1
ATOM 2290 C C . GLU A 1 299 ? 17.963 11.704 -33.871 1.00 72.56 299 GLU A C 1
ATOM 2292 O O . GLU A 1 299 ? 17.600 11.727 -35.044 1.00 72.56 299 GLU A O 1
ATOM 2297 N N . ALA A 1 300 ? 18.366 12.814 -33.238 1.00 70.62 300 ALA A N 1
ATOM 2298 C CA . ALA A 1 300 ? 18.475 14.119 -33.898 1.00 70.62 300 ALA A CA 1
ATOM 2299 C C . ALA A 1 300 ? 19.459 14.099 -35.091 1.00 70.62 300 ALA A C 1
ATOM 2301 O O . ALA A 1 300 ? 19.099 14.489 -36.203 1.00 70.62 300 ALA A O 1
ATOM 2302 N N . LYS A 1 301 ? 20.672 13.554 -34.900 1.00 66.44 301 LYS A N 1
ATOM 2303 C CA . LYS A 1 301 ? 21.715 13.456 -35.946 1.00 66.44 301 LYS A CA 1
ATOM 2304 C C . LYS A 1 301 ? 21.326 12.554 -37.121 1.00 66.44 301 LYS A C 1
ATOM 2306 O O . LYS A 1 301 ? 21.886 12.690 -38.207 1.00 66.44 301 LYS A O 1
ATOM 2311 N N . LYS A 1 302 ? 20.346 11.659 -36.949 1.00 62.44 302 LYS A N 1
ATOM 2312 C CA . LYS A 1 302 ? 19.765 10.863 -38.046 1.00 62.44 302 LYS A CA 1
ATOM 2313 C C . LYS A 1 302 ? 19.190 11.762 -39.152 1.00 62.44 302 LYS A C 1
ATOM 2315 O O . LYS A 1 302 ? 19.283 11.407 -40.323 1.00 62.44 302 LYS A O 1
ATOM 2320 N N . GLY A 1 303 ? 18.652 12.933 -38.794 1.00 56.59 303 GLY A N 1
ATOM 2321 C CA . GLY A 1 303 ? 18.151 13.933 -39.745 1.00 56.59 303 GLY A CA 1
ATOM 2322 C C . GLY A 1 303 ? 19.245 14.673 -40.526 1.00 56.59 303 GLY A C 1
ATOM 2323 O O . GLY A 1 303 ? 18.967 15.215 -41.591 1.00 56.59 303 GLY A O 1
ATOM 2324 N N . GLU A 1 304 ? 20.489 14.660 -40.041 1.00 60.78 304 GLU A N 1
ATOM 2325 C CA . GLU A 1 304 ? 21.642 15.316 -40.678 1.00 60.78 304 GLU A CA 1
ATOM 2326 C C . GLU A 1 304 ? 22.340 14.413 -41.716 1.00 60.78 304 GLU A C 1
ATOM 2328 O O . GLU A 1 304 ? 23.272 14.843 -42.388 1.00 60.78 304 GLU A O 1
ATOM 2333 N N . GLY A 1 305 ? 21.904 13.155 -41.868 1.00 54.47 305 GLY A N 1
ATOM 2334 C CA . GLY A 1 305 ? 22.364 12.233 -42.917 1.00 54.47 305 GLY A CA 1
ATOM 2335 C C . GLY A 1 305 ? 23.722 11.556 -42.682 1.00 54.47 305 GLY A C 1
ATOM 2336 O O . GLY A 1 305 ? 24.074 10.643 -43.423 1.00 54.47 305 GLY A O 1
ATOM 2337 N N . PHE A 1 306 ? 24.471 11.939 -41.642 1.00 50.81 306 PHE A N 1
ATOM 2338 C CA . PHE A 1 306 ? 25.823 11.422 -41.365 1.00 50.81 306 PHE A CA 1
ATOM 2339 C C . PHE A 1 306 ? 25.883 10.215 -40.407 1.00 50.81 306 PHE A C 1
ATOM 2341 O O . PHE A 1 306 ? 26.977 9.775 -40.051 1.00 50.81 306 PHE A O 1
ATOM 2348 N N . CYS A 1 307 ? 24.748 9.671 -39.954 1.00 54.47 307 CYS A N 1
ATOM 2349 C CA . CYS A 1 307 ? 24.712 8.574 -38.977 1.00 54.47 307 CYS A CA 1
ATOM 2350 C C . CYS A 1 307 ? 23.723 7.463 -39.362 1.00 54.47 307 CYS A C 1
ATOM 2352 O O . CYS A 1 307 ? 22.517 7.692 -39.451 1.00 54.47 307 CYS A O 1
ATOM 2354 N N . HIS A 1 308 ? 24.230 6.234 -39.495 1.00 57.88 308 HIS A N 1
ATOM 2355 C CA . HIS A 1 308 ? 23.419 5.019 -39.570 1.00 57.88 308 HIS A CA 1
ATOM 2356 C C . HIS A 1 308 ? 23.330 4.377 -38.182 1.00 57.88 308 HIS A C 1
ATOM 2358 O O . HIS A 1 308 ? 24.336 3.917 -37.646 1.00 57.88 308 HIS A O 1
ATOM 2364 N N . ILE A 1 309 ? 22.127 4.329 -37.609 1.00 58.38 309 ILE A N 1
ATOM 2365 C CA . ILE A 1 309 ? 21.870 3.588 -36.369 1.00 58.38 309 ILE A CA 1
ATOM 2366 C C . ILE A 1 309 ? 21.784 2.098 -36.719 1.00 58.38 309 ILE A C 1
ATOM 2368 O O . ILE A 1 309 ? 20.950 1.709 -37.537 1.00 58.38 309 ILE A O 1
ATOM 2372 N N . LYS A 1 310 ? 22.632 1.272 -36.098 1.00 60.44 310 LYS A N 1
ATOM 2373 C CA . LYS A 1 310 ? 22.389 -0.170 -35.975 1.00 60.44 310 LYS A CA 1
ATOM 2374 C C . LYS A 1 310 ? 21.548 -0.377 -34.722 1.00 60.44 310 LYS A C 1
ATOM 2376 O O . LYS A 1 310 ? 22.008 -0.064 -33.629 1.00 60.44 310 LYS A O 1
ATOM 2381 N N . GLU A 1 311 ? 20.336 -0.886 -34.881 1.00 56.22 311 GLU A N 1
ATOM 2382 C CA . GLU A 1 311 ? 19.555 -1.396 -33.756 1.00 56.22 311 GLU A CA 1
ATOM 2383 C C . GLU A 1 311 ? 20.019 -2.835 -33.497 1.00 56.22 311 GLU A C 1
ATOM 2385 O O . GLU A 1 311 ? 19.906 -3.691 -34.376 1.00 56.22 311 GLU A O 1
ATOM 2390 N N . GLU A 1 312 ? 20.605 -3.099 -32.326 1.00 54.44 312 GLU A N 1
ATOM 2391 C CA . GLU A 1 312 ? 20.858 -4.474 -31.892 1.00 54.44 312 GLU A CA 1
ATOM 2392 C C . GLU A 1 312 ? 19.529 -5.094 -31.453 1.00 54.44 312 GLU A C 1
ATOM 2394 O O . GLU A 1 312 ? 18.853 -4.582 -30.560 1.00 54.44 312 GLU A O 1
ATOM 2399 N N . VAL A 1 313 ? 19.136 -6.182 -32.118 1.00 45.62 313 VAL A N 1
ATOM 2400 C CA . VAL A 1 313 ? 17.905 -6.912 -31.808 1.00 45.62 313 VAL A CA 1
ATOM 2401 C C . VAL A 1 313 ? 18.161 -7.801 -30.592 1.00 45.62 313 VAL A C 1
ATOM 2403 O O . VAL A 1 313 ? 18.940 -8.751 -30.682 1.00 45.62 313 VAL A O 1
ATOM 2406 N N . SER A 1 314 ? 17.512 -7.467 -29.475 1.00 39.88 314 SER A N 1
ATOM 2407 C CA . SER A 1 314 ? 17.515 -8.212 -28.207 1.00 39.88 314 SER A CA 1
ATOM 2408 C C . SER A 1 314 ? 16.462 -9.318 -28.172 1.00 39.88 314 SER A C 1
ATOM 2410 O O . SER A 1 314 ? 15.286 -8.961 -28.423 1.00 39.88 314 SER A O 1
#

pLDDT: mean 74.59, std 18.29, range [29.14, 97.81]

Foldseek 3Di:
DDDDDDDDDDDDDDDDDDPDDPPCVVVVVVVVVVVVVVVPCVVVVVVVPDDVVVVPVPDDPDDPCVQQPPDDVDPDTCVVVVVLVVLCVDPVSVVCVVCPPVPDDDDPCVPVVNVVVVVCVVCVVCVVVVNDPPPDPDDPDDDDPDDDDDDDDDDDDDDDDPDDDWDWDKDWDKDKDKDKDKKKKKFKAAAPDFFKWKAQQAPRDIPRTPDIGMPHHDDDPAQWPWKDKDWPAKDWVNHGPPQKDFPDAAIRVVNGMTMIGRRDGHRHITMIITIMMMITMHDIDGDDIDIDTRCPVVVVCVVVVPDDDDDDDD

Nearest PDB structures (foldseek):
  7oj7-assembly1_111  TM=1.880E-01  e=4.246E-01  Coxsackievirus A24
  1vbe-assembly1_1  TM=1.919E-01  e=6.249E-01  Poliovirus type 3 (strains P3/LEON/37 AND P3/LEON 12A[1]B)
  7ec5-assembly1_A  TM=2.051E-01  e=6.249E-01  enterovirus D68
  6p9o-assembly1_1  TM=1.757E-01  e=6.978E-01  Human poliovirus 1 Mahoney
  6cv4-assembly1_A  TM=2.064E-01  e=1.212E+00  enterovirus D68

Solvent-accessible surface area (backbone atoms only — not comparable to full-atom values): 19737 Å² total; per-residue (Å²): 133,90,88,85,84,89,81,91,83,90,81,82,90,77,87,80,86,72,99,78,71,100,82,47,66,71,64,50,50,50,56,52,51,54,51,54,56,63,51,66,53,51,64,59,51,51,60,75,64,60,56,59,70,82,76,35,98,85,58,62,100,75,52,82,70,50,81,42,58,76,53,92,93,44,100,63,57,50,52,68,62,51,51,58,50,50,33,60,72,37,72,65,42,28,54,46,68,76,44,68,83,62,87,61,86,79,74,65,68,84,40,68,69,48,50,46,49,58,45,50,62,73,42,37,69,36,60,78,67,70,69,50,60,88,91,47,82,78,74,87,78,78,86,75,88,83,78,84,80,84,78,90,82,83,85,79,74,78,76,81,75,76,90,83,83,66,54,79,44,84,45,71,42,75,39,63,58,77,50,77,47,77,34,46,38,38,38,30,38,48,44,66,43,66,47,71,34,41,39,25,42,42,84,66,52,72,41,82,50,76,45,69,53,61,78,57,61,59,81,70,96,54,58,68,60,44,37,46,64,50,77,76,46,53,24,38,95,82,44,74,41,82,52,51,46,82,75,40,72,31,23,49,92,63,59,28,32,34,29,36,35,32,77,60,59,44,94,55,64,46,56,38,42,32,40,32,40,40,40,40,29,31,39,77,42,84,71,47,79,47,74,48,58,65,37,56,78,56,59,55,43,45,79,71,72,84,52,84,85,80,81,83,88,128

Radius of gyration: 48.18 Å; Cα contacts (8 Å, |Δi|>4): 365; chains: 1; bounding box: 111×94×122 Å

Mean predicted aligned error: 22.53 Å